Protein AF-A0A6P4C8Z5-F1 (afdb_monomer)

Nearest PDB structures (foldseek):
  8ppr-assembly1_G  TM=6.956E-01  e=3.599E-07  Homo sapiens
  2ve7-assembly2_B  TM=7.886E-01  e=6.717E-05  Homo sapiens
  7ct2-assembly3_C  TM=4.825E-01  e=1.949E+00  Klebsiella pneumoniae
  6c89-assembly1_A  TM=5.117E-01  e=2.340E+00  Escherichia coli
  5zgr-assembly1_A  TM=4.980E-01  e=2.486E+00  Klebsiella pneumoniae

Radius of gyration: 37.73 Å; Cα contacts (8 Å, |Δi|>4): 124; chains: 1; bounding box: 102×51×108 Å

Organism: Arachis duranensis (NCBI:txid130453)

Structure (mmCIF, N/CA/C/O backbone):
data_AF-A0A6P4C8Z5-F1
#
_entry.id   AF-A0A6P4C8Z5-F1
#
loop_
_atom_site.group_PDB
_atom_site.id
_atom_site.type_symbol
_atom_site.label_atom_id
_atom_site.label_alt_id
_atom_site.label_comp_id
_atom_site.label_asym_id
_atom_site.label_entity_id
_atom_site.label_seq_id
_atom_site.pdbx_PDB_ins_code
_atom_site.Cartn_x
_atom_site.Cartn_y
_atom_site.Cartn_z
_atom_site.occupancy
_atom_site.B_iso_or_equiv
_atom_site.auth_seq_id
_atom_site.auth_comp_id
_atom_site.auth_asym_id
_atom_site.auth_atom_id
_atom_site.pdbx_PDB_model_num
ATOM 1 N N . MET A 1 1 ? 63.770 6.822 -56.095 1.00 63.28 1 MET A N 1
ATOM 2 C CA . MET A 1 1 ? 63.450 5.861 -55.018 1.00 63.28 1 MET A CA 1
ATOM 3 C C . MET A 1 1 ? 62.513 6.498 -53.988 1.00 63.28 1 MET A C 1
ATOM 5 O O . MET A 1 1 ? 61.331 6.213 -54.057 1.00 63.28 1 MET A O 1
ATOM 9 N N . ALA A 1 2 ? 62.952 7.470 -53.172 1.00 80.69 2 ALA A N 1
ATOM 10 C CA . ALA A 1 2 ? 62.167 8.022 -52.048 1.00 80.69 2 ALA A CA 1
ATOM 11 C C . ALA A 1 2 ? 60.746 8.561 -52.359 1.00 80.69 2 ALA A C 1
ATOM 13 O O . ALA A 1 2 ? 59.840 8.399 -51.548 1.00 80.69 2 ALA A O 1
ATOM 14 N N . LEU A 1 3 ? 60.524 9.191 -53.520 1.00 86.19 3 LEU A N 1
ATOM 15 C CA . LEU A 1 3 ? 59.204 9.734 -53.886 1.00 86.19 3 LEU A CA 1
ATOM 16 C C . LEU A 1 3 ? 58.186 8.618 -54.185 1.00 86.19 3 LEU A C 1
ATOM 18 O O . LEU A 1 3 ? 57.033 8.711 -53.775 1.00 86.19 3 LEU A O 1
ATOM 22 N N . LEU A 1 4 ? 58.616 7.541 -54.850 1.00 88.31 4 LEU A N 1
ATOM 23 C CA . LEU A 1 4 ? 57.754 6.395 -55.156 1.00 88.31 4 LEU A CA 1
ATOM 24 C C . LEU A 1 4 ? 57.367 5.639 -53.879 1.00 88.31 4 LEU A C 1
ATOM 26 O O . LEU A 1 4 ? 56.200 5.286 -53.721 1.00 88.31 4 LEU A O 1
ATOM 30 N N . ASP A 1 5 ? 58.304 5.488 -52.940 1.00 89.69 5 ASP A N 1
ATOM 31 C CA . ASP A 1 5 ? 58.038 4.885 -51.628 1.00 89.69 5 ASP A CA 1
ATOM 32 C C . ASP A 1 5 ? 57.079 5.745 -50.789 1.00 89.69 5 ASP A C 1
ATOM 34 O O . ASP A 1 5 ? 56.188 5.219 -50.120 1.00 89.69 5 ASP A O 1
ATOM 38 N N . ALA A 1 6 ? 57.194 7.076 -50.866 1.00 91.25 6 ALA A N 1
ATOM 39 C CA . ALA A 1 6 ? 56.264 7.994 -50.207 1.00 91.25 6 ALA A CA 1
ATOM 40 C C . ALA A 1 6 ? 54.841 7.898 -50.788 1.00 91.25 6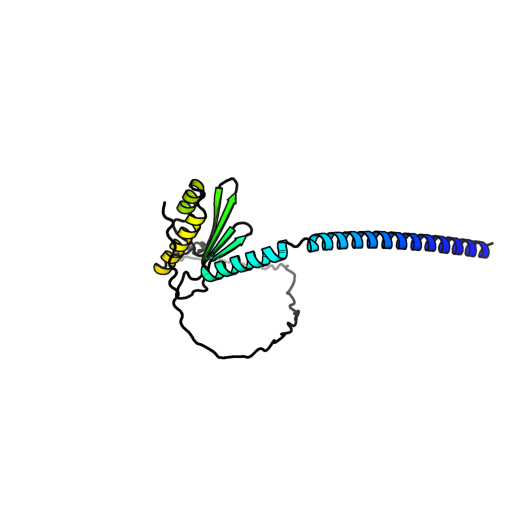 ALA A C 1
ATOM 42 O O . ALA A 1 6 ? 53.871 7.882 -50.030 1.00 91.25 6 ALA A O 1
ATOM 43 N N . ILE A 1 7 ? 54.704 7.777 -52.114 1.00 92.50 7 ILE A N 1
ATOM 44 C CA . ILE A 1 7 ? 53.406 7.557 -52.774 1.00 92.50 7 ILE A CA 1
ATOM 45 C C . ILE A 1 7 ? 52.823 6.195 -52.381 1.00 92.50 7 ILE A C 1
ATOM 47 O O . ILE A 1 7 ? 51.638 6.109 -52.056 1.00 92.50 7 ILE A O 1
ATOM 51 N N . ALA A 1 8 ? 53.641 5.139 -52.366 1.00 92.56 8 ALA A N 1
ATOM 52 C CA . ALA A 1 8 ? 53.211 3.806 -51.951 1.00 92.56 8 ALA A CA 1
ATOM 53 C C . ALA A 1 8 ? 52.740 3.792 -50.484 1.00 92.56 8 ALA A C 1
ATOM 55 O O . ALA A 1 8 ? 51.673 3.259 -50.180 1.00 92.56 8 ALA A O 1
ATOM 56 N N . SER A 1 9 ? 53.478 4.458 -49.591 1.00 94.31 9 SER A N 1
ATOM 57 C CA . SER A 1 9 ? 53.113 4.631 -48.180 1.00 94.31 9 SER A CA 1
ATOM 58 C C . SER A 1 9 ? 51.815 5.431 -48.001 1.00 94.31 9 SER A C 1
ATOM 60 O O . SER A 1 9 ? 50.931 5.035 -47.237 1.00 94.31 9 SER A O 1
ATOM 62 N N . ALA A 1 10 ? 51.641 6.527 -48.749 1.00 93.50 10 ALA A N 1
ATOM 63 C CA . ALA A 1 10 ? 50.410 7.317 -48.726 1.00 93.50 10 ALA A CA 1
ATOM 64 C C . ALA A 1 10 ? 49.199 6.506 -49.215 1.00 93.50 10 ALA A C 1
ATOM 66 O O . ALA A 1 10 ? 48.135 6.563 -48.599 1.00 93.50 10 ALA A O 1
ATOM 67 N N . LYS A 1 11 ? 49.369 5.701 -50.270 1.00 95.12 11 LYS A N 1
ATOM 68 C CA . LYS A 1 11 ? 48.321 4.817 -50.791 1.00 95.12 11 LYS A CA 1
ATOM 69 C C . LYS A 1 11 ? 47.903 3.763 -49.761 1.00 95.12 11 LYS A C 1
ATOM 71 O O . LYS A 1 11 ? 46.713 3.634 -49.489 1.00 95.12 11 LYS A O 1
ATOM 76 N N . ALA A 1 12 ? 48.866 3.095 -49.124 1.00 95.25 12 ALA A N 1
ATOM 77 C CA . ALA A 1 12 ? 48.590 2.112 -48.074 1.00 95.25 12 ALA A CA 1
ATOM 78 C C . ALA A 1 12 ? 47.831 2.728 -46.884 1.00 95.25 12 ALA A C 1
ATOM 80 O O . ALA A 1 12 ? 46.900 2.128 -46.348 1.00 95.25 12 ALA A O 1
ATOM 81 N N . ARG A 1 13 ? 48.170 3.967 -46.500 1.00 95.69 13 ARG A N 1
ATOM 82 C CA . ARG A 1 13 ? 47.439 4.705 -45.458 1.00 95.69 13 ARG A CA 1
ATOM 83 C C . ARG A 1 13 ? 45.999 5.018 -45.855 1.00 95.69 13 ARG A C 1
ATOM 85 O O . ARG A 1 13 ? 45.111 4.889 -45.019 1.00 95.69 13 ARG A O 1
ATOM 92 N N . VAL A 1 14 ? 45.763 5.445 -47.094 1.00 96.12 14 VAL A N 1
ATOM 93 C CA . VAL A 1 14 ? 44.408 5.740 -47.589 1.00 96.12 14 VAL A CA 1
ATOM 94 C C . VAL A 1 14 ? 43.554 4.474 -47.609 1.00 96.12 14 VAL A C 1
ATOM 96 O O . VAL A 1 14 ? 42.410 4.509 -47.161 1.00 96.12 14 VAL A O 1
ATOM 99 N N . GLU A 1 15 ? 44.112 3.350 -48.055 1.00 96.12 15 GLU A N 1
ATOM 100 C CA . GLU A 1 15 ? 43.424 2.055 -48.045 1.00 96.12 15 GLU A CA 1
ATOM 101 C C . GLU A 1 15 ? 43.110 1.588 -46.612 1.00 96.12 15 GLU A C 1
ATOM 103 O O . GLU A 1 15 ? 41.981 1.183 -46.335 1.00 96.12 15 GLU A O 1
ATOM 108 N N . GLY A 1 16 ? 44.051 1.742 -45.673 1.00 96.50 16 GLY A N 1
ATOM 109 C CA . GLY A 1 16 ? 43.827 1.431 -44.256 1.00 96.50 16 GLY A CA 1
ATOM 110 C C . GLY A 1 16 ? 42.763 2.316 -43.595 1.00 96.50 16 GLY A C 1
ATOM 111 O O . GLY A 1 16 ? 41.914 1.823 -42.850 1.00 96.50 16 GLY A O 1
ATOM 112 N N . LEU A 1 17 ? 42.754 3.619 -43.898 1.00 96.50 17 LEU A N 1
ATOM 113 C CA . LEU A 1 17 ? 41.714 4.536 -43.421 1.00 96.50 17 LEU A CA 1
ATOM 114 C C . LEU A 1 17 ? 40.342 4.181 -43.998 1.00 96.50 17 LEU A C 1
ATOM 116 O O . LEU A 1 17 ? 39.357 4.195 -43.263 1.00 96.50 17 LEU A O 1
ATOM 120 N N . LYS A 1 18 ? 40.276 3.817 -45.283 1.00 96.88 18 LYS A N 1
ATOM 121 C CA . LYS A 1 18 ? 39.033 3.386 -45.929 1.00 96.88 18 LYS A CA 1
ATOM 122 C C . LYS A 1 18 ? 38.449 2.146 -45.245 1.00 96.88 18 LYS A C 1
ATOM 124 O O . LYS A 1 18 ? 37.273 2.158 -44.894 1.00 96.88 18 LYS A O 1
ATOM 129 N N . ALA A 1 19 ? 39.275 1.133 -44.980 1.00 96.12 19 ALA A N 1
ATOM 130 C CA . ALA A 1 19 ? 38.845 -0.074 -44.273 1.00 96.12 19 ALA A CA 1
ATOM 131 C C . ALA A 1 19 ? 38.343 0.228 -42.845 1.00 96.12 19 ALA A C 1
ATOM 133 O O . ALA A 1 19 ? 37.334 -0.321 -42.408 1.00 96.12 19 ALA A O 1
ATOM 134 N N . SER A 1 20 ? 39.006 1.145 -42.131 1.00 96.25 20 SER A N 1
ATOM 135 C CA . SER A 1 20 ? 38.583 1.574 -40.789 1.00 96.25 20 SER A CA 1
ATOM 136 C C . SER A 1 20 ? 37.232 2.304 -40.802 1.00 96.25 20 SER A C 1
ATOM 138 O O . SER A 1 20 ? 36.384 2.061 -39.942 1.00 96.25 20 SER A O 1
ATOM 140 N N . ILE A 1 21 ? 36.995 3.159 -41.806 1.00 96.69 21 ILE A N 1
ATOM 141 C CA . ILE A 1 21 ? 35.714 3.859 -41.984 1.00 96.69 21 ILE A CA 1
ATOM 142 C C . ILE A 1 21 ? 34.589 2.862 -42.267 1.00 96.69 21 ILE A C 1
ATOM 144 O O . ILE A 1 21 ? 33.541 2.943 -41.627 1.00 96.69 21 ILE A O 1
ATOM 148 N N . GLU A 1 22 ? 34.803 1.907 -43.176 1.00 96.50 22 GLU A N 1
ATOM 149 C CA . GLU A 1 22 ? 33.816 0.862 -43.477 1.00 96.50 22 GLU A CA 1
ATOM 150 C C . GLU A 1 22 ? 33.490 0.039 -42.221 1.00 96.50 22 GLU A C 1
ATOM 152 O O . GLU A 1 22 ? 32.319 -0.140 -41.890 1.00 96.50 22 GLU A O 1
ATOM 157 N N . GLN A 1 23 ? 34.501 -0.355 -41.439 1.00 96.50 23 GLN A N 1
ATOM 158 C CA . GLN A 1 23 ? 34.297 -1.080 -40.182 1.00 96.50 23 GLN A CA 1
ATOM 159 C C . GLN A 1 23 ? 33.541 -0.256 -39.121 1.00 96.50 23 GLN A C 1
ATOM 161 O O . GLN A 1 23 ? 32.763 -0.802 -38.338 1.00 96.50 23 GLN A O 1
ATOM 166 N N . GLN A 1 24 ? 33.769 1.057 -39.035 1.00 96.12 24 GLN A N 1
ATOM 167 C CA . GLN A 1 24 ? 33.001 1.914 -38.126 1.00 96.12 24 GLN A CA 1
ATOM 168 C C . GLN A 1 24 ? 31.551 2.077 -38.581 1.00 96.12 24 GLN A C 1
ATOM 170 O O . GLN A 1 24 ? 30.651 2.122 -37.740 1.00 96.12 24 GLN A O 1
ATOM 175 N N . GLN A 1 25 ? 31.312 2.157 -39.890 1.00 96.31 25 GLN A N 1
ATOM 176 C CA . GLN A 1 25 ? 29.967 2.255 -40.447 1.00 96.31 25 GLN A CA 1
ATOM 177 C C . GLN A 1 25 ? 29.159 0.982 -40.199 1.00 96.31 25 GLN A C 1
ATOM 179 O O . GLN A 1 25 ? 28.017 1.092 -39.758 1.00 96.31 25 GLN A O 1
ATOM 184 N N . THR A 1 26 ? 29.749 -0.202 -40.393 1.00 96.69 26 THR A N 1
ATOM 185 C CA . THR A 1 26 ? 29.067 -1.472 -40.098 1.00 96.69 26 THR A CA 1
ATOM 186 C C . THR A 1 26 ? 28.728 -1.587 -38.618 1.00 96.69 26 THR A C 1
ATOM 188 O O . THR A 1 26 ? 27.572 -1.813 -38.281 1.00 96.69 26 THR A O 1
ATOM 191 N N . LYS A 1 27 ? 29.680 -1.291 -37.724 1.00 96.19 27 LYS A N 1
ATOM 192 C CA . LYS A 1 27 ? 29.419 -1.266 -36.275 1.00 96.19 27 LYS A CA 1
ATOM 193 C C . LYS A 1 27 ? 28.293 -0.299 -35.917 1.00 96.19 27 LYS A C 1
ATOM 195 O O . LYS A 1 27 ? 27.404 -0.644 -35.148 1.00 96.19 27 LYS A O 1
ATOM 200 N N . LYS A 1 28 ? 28.309 0.920 -36.467 1.00 96.56 28 LYS A N 1
ATOM 201 C CA . LYS A 1 28 ? 27.250 1.910 -36.223 1.00 96.56 28 LYS A CA 1
ATOM 202 C C . LYS A 1 28 ? 25.885 1.392 -36.683 1.00 96.56 28 LYS A C 1
ATOM 204 O O . LYS A 1 28 ? 24.897 1.631 -35.994 1.00 96.56 28 LYS A O 1
ATOM 209 N N . GLN A 1 29 ? 25.840 0.704 -37.819 1.00 97.00 29 GLN A N 1
ATOM 210 C CA . GLN A 1 29 ? 24.620 0.121 -38.361 1.00 97.00 29 GLN A CA 1
ATOM 211 C C . GLN A 1 29 ? 24.096 -1.016 -37.473 1.00 97.00 29 GLN A C 1
ATOM 213 O O . GLN A 1 29 ? 22.928 -0.995 -37.103 1.00 97.00 29 GLN A O 1
ATOM 218 N N . GLU A 1 30 ? 24.965 -1.927 -37.035 1.00 96.44 30 GLU A N 1
ATOM 219 C CA . GLU A 1 30 ? 24.618 -3.013 -36.105 1.00 96.44 30 GLU A CA 1
ATOM 220 C C . GLU A 1 30 ? 24.057 -2.471 -34.779 1.00 96.44 30 GLU A C 1
ATOM 222 O O . GLU A 1 30 ? 23.030 -2.940 -34.287 1.00 96.44 30 GLU A O 1
ATOM 227 N N . PHE A 1 31 ? 24.681 -1.429 -34.215 1.00 95.69 31 PHE A N 1
ATOM 228 C CA . PHE A 1 31 ? 24.164 -0.768 -33.013 1.00 95.69 31 PHE A CA 1
ATOM 229 C C . PHE A 1 31 ? 22.812 -0.086 -33.255 1.00 95.69 31 PHE A C 1
ATOM 231 O O . PHE A 1 31 ? 21.939 -0.135 -32.388 1.00 95.69 31 PHE A O 1
ATOM 238 N N . ALA A 1 32 ? 22.620 0.549 -34.414 1.00 96.81 32 ALA A N 1
ATOM 239 C CA . ALA A 1 32 ? 21.348 1.171 -34.766 1.00 96.81 32 ALA A CA 1
ATOM 240 C C . ALA A 1 32 ? 20.230 0.126 -34.911 1.00 96.81 32 ALA A C 1
ATOM 242 O O . ALA A 1 32 ? 19.123 0.349 -34.426 1.00 96.81 32 ALA A O 1
ATOM 243 N N . GLU A 1 33 ? 20.528 -1.025 -35.512 1.00 97.00 33 GLU A N 1
ATOM 244 C CA . GLU A 1 33 ? 19.596 -2.148 -35.647 1.00 97.00 33 GLU A CA 1
ATOM 245 C C . GLU A 1 33 ? 19.236 -2.752 -34.288 1.00 97.00 33 GLU A C 1
ATOM 247 O O . GLU A 1 33 ? 18.057 -2.967 -34.009 1.00 97.00 33 GLU A O 1
ATOM 252 N N . PHE A 1 34 ? 20.216 -2.928 -33.398 1.00 96.56 34 PHE A N 1
ATOM 253 C CA . PHE A 1 34 ? 19.972 -3.387 -32.030 1.00 96.56 34 PHE A CA 1
ATOM 254 C C . PHE A 1 34 ? 19.055 -2.430 -31.250 1.00 96.56 34 PHE A C 1
ATOM 256 O O . PHE A 1 34 ? 18.089 -2.862 -30.617 1.00 96.56 34 PHE A O 1
ATOM 263 N N . LEU A 1 35 ? 19.308 -1.118 -31.324 1.00 96.25 35 LEU A N 1
ATOM 264 C CA . LEU A 1 35 ? 18.459 -0.108 -30.681 1.00 96.25 35 LEU A CA 1
ATOM 265 C C . LEU A 1 35 ? 17.053 -0.061 -31.299 1.00 96.25 35 LEU A C 1
ATOM 267 O O . LEU A 1 35 ? 16.059 0.074 -30.579 1.00 96.25 35 LEU A O 1
ATOM 271 N N . ALA A 1 36 ? 16.943 -0.209 -32.621 1.00 95.94 36 ALA A N 1
ATOM 272 C CA . ALA A 1 36 ? 15.658 -0.289 -33.307 1.00 95.94 36 ALA A CA 1
ATOM 273 C C . ALA A 1 36 ? 14.867 -1.528 -32.858 1.00 95.94 36 ALA A C 1
ATOM 275 O O . ALA A 1 36 ? 13.680 -1.432 -32.553 1.00 95.94 36 ALA A O 1
ATOM 276 N N . GLN A 1 37 ? 15.530 -2.676 -32.721 1.00 95.62 37 GLN A N 1
ATOM 277 C CA . GLN A 1 37 ? 14.910 -3.899 -32.225 1.00 95.62 37 GLN A CA 1
ATOM 278 C C . GLN A 1 37 ? 14.449 -3.760 -30.767 1.00 95.62 37 GLN A C 1
ATOM 280 O O . GLN A 1 37 ? 13.329 -4.155 -30.440 1.00 95.62 37 GLN A O 1
ATOM 285 N N . GLN A 1 38 ? 15.273 -3.170 -29.893 1.00 94.62 38 GLN A N 1
ATOM 286 C CA . GLN A 1 38 ? 14.912 -2.948 -28.491 1.00 94.62 38 GLN A CA 1
ATOM 287 C C . GLN A 1 38 ? 13.736 -1.971 -28.354 1.00 94.62 38 GLN A C 1
ATOM 289 O O . GLN A 1 38 ? 12.805 -2.241 -27.598 1.00 94.62 38 GLN A O 1
ATOM 294 N N . SER A 1 39 ? 13.738 -0.868 -29.108 1.00 90.88 39 SER A N 1
ATOM 295 C CA . SER A 1 39 ? 12.629 0.098 -29.093 1.00 90.88 39 SER A CA 1
ATOM 296 C C . SER A 1 39 ? 11.325 -0.504 -29.624 1.00 90.88 39 SER A C 1
ATOM 298 O O . SER A 1 39 ? 10.267 -0.268 -29.044 1.00 90.88 39 SER A O 1
ATOM 300 N N . LEU A 1 40 ? 11.389 -1.355 -30.652 1.00 92.50 40 LEU A N 1
ATOM 301 C CA . LEU A 1 40 ? 10.229 -2.091 -31.154 1.00 92.50 40 LEU A CA 1
ATOM 302 C C . LEU A 1 40 ? 9.695 -3.087 -30.116 1.00 92.50 40 LEU A C 1
ATOM 304 O O . LEU A 1 40 ? 8.484 -3.167 -29.911 1.00 92.50 40 LEU A O 1
ATOM 308 N N . ALA A 1 41 ? 10.577 -3.817 -29.426 1.00 88.75 41 ALA A N 1
ATOM 309 C CA . ALA A 1 41 ? 10.183 -4.732 -28.356 1.00 88.75 41 ALA A CA 1
ATOM 310 C C . ALA A 1 41 ? 9.521 -3.996 -27.175 1.00 88.75 41 ALA A C 1
ATOM 312 O O . ALA A 1 41 ? 8.513 -4.474 -26.650 1.00 88.75 41 ALA A O 1
ATOM 313 N N . LEU A 1 42 ? 10.036 -2.817 -26.803 1.00 86.69 42 LEU A N 1
ATOM 314 C CA . LEU A 1 42 ? 9.431 -1.949 -25.788 1.00 86.69 42 LEU A CA 1
ATOM 315 C C . LEU A 1 42 ? 8.049 -1.459 -26.231 1.00 86.69 42 LEU A C 1
ATOM 317 O O . LEU A 1 42 ? 7.077 -1.671 -25.509 1.00 86.69 42 LEU A O 1
ATOM 321 N N . ALA A 1 43 ? 7.918 -0.934 -27.450 1.00 84.56 43 ALA A N 1
ATOM 322 C CA . ALA A 1 43 ? 6.633 -0.484 -27.987 1.00 84.56 43 ALA A CA 1
ATOM 323 C C . ALA A 1 43 ? 5.595 -1.623 -28.063 1.00 84.56 43 ALA A C 1
ATOM 325 O O . ALA A 1 43 ? 4.421 -1.426 -27.753 1.00 84.56 43 ALA A O 1
ATOM 326 N N . ALA A 1 44 ? 6.015 -2.843 -28.413 1.00 82.88 44 ALA A N 1
ATOM 327 C CA . ALA A 1 44 ? 5.150 -4.025 -28.422 1.00 82.88 44 ALA A CA 1
ATOM 328 C C . ALA A 1 44 ? 4.776 -4.528 -27.011 1.00 82.88 44 ALA A C 1
ATOM 330 O O . ALA A 1 44 ? 3.775 -5.233 -26.847 1.00 82.88 44 ALA A O 1
ATOM 331 N N . SER A 1 45 ? 5.574 -4.208 -25.987 1.00 74.06 45 SER A N 1
ATOM 332 C CA . SER A 1 45 ? 5.215 -4.447 -24.583 1.00 74.06 45 SER A CA 1
ATOM 333 C C . SER A 1 45 ? 4.227 -3.397 -24.064 1.00 74.06 45 SER A C 1
ATOM 335 O O . SER A 1 45 ? 3.235 -3.757 -23.442 1.00 74.06 45 SER A O 1
ATOM 337 N N . GLU A 1 46 ? 4.408 -2.126 -24.430 1.00 70.31 46 GLU A N 1
ATOM 338 C CA . GLU A 1 46 ? 3.521 -1.017 -24.054 1.00 70.31 46 GLU A CA 1
ATOM 339 C C . GLU A 1 46 ? 2.171 -1.047 -24.797 1.00 70.31 46 GLU A C 1
ATOM 341 O O . GLU A 1 46 ? 1.150 -0.595 -24.278 1.00 70.31 46 GLU A O 1
ATOM 346 N N . GLY A 1 47 ? 2.132 -1.596 -26.014 1.00 60.03 47 GLY A N 1
ATOM 347 C CA . GLY A 1 47 ? 0.915 -1.729 -26.822 1.00 60.03 47 GLY A CA 1
ATOM 348 C C . GLY A 1 47 ? -0.041 -2.838 -26.363 1.00 60.03 47 GLY A C 1
ATOM 349 O O . GLY A 1 47 ? -1.193 -2.860 -26.787 1.00 60.03 47 GLY A O 1
ATOM 350 N N . ARG A 1 48 ? 0.389 -3.741 -25.470 1.00 60.00 48 ARG A N 1
ATOM 351 C CA . ARG A 1 48 ? -0.456 -4.799 -24.873 1.00 60.00 48 ARG A CA 1
ATOM 352 C C . ARG A 1 48 ? -1.223 -4.311 -23.637 1.00 60.00 48 ARG A C 1
ATOM 354 O O . ARG A 1 48 ? -1.4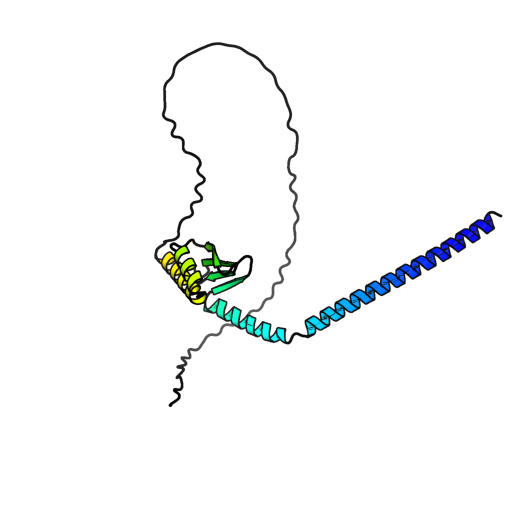72 -5.056 -22.699 1.00 60.00 48 ARG A O 1
ATOM 361 N N . THR A 1 49 ? -1.629 -3.048 -23.650 1.00 54.69 49 THR A N 1
ATOM 362 C CA . THR A 1 49 ? -2.266 -2.339 -22.537 1.00 54.69 49 THR A CA 1
ATOM 363 C C . THR A 1 49 ? -3.789 -2.482 -22.526 1.00 54.69 49 THR A C 1
ATOM 365 O O . THR A 1 49 ? -4.515 -1.501 -22.390 1.00 54.69 49 THR A O 1
ATOM 368 N N . ASN A 1 50 ? -4.286 -3.722 -22.542 1.00 55.12 50 ASN A N 1
ATOM 369 C CA . ASN A 1 50 ? -5.595 -3.979 -21.921 1.00 55.12 50 ASN A CA 1
ATOM 370 C C . ASN A 1 50 ? -5.548 -3.633 -20.414 1.00 55.12 50 ASN A C 1
ATOM 372 O O . ASN A 1 50 ? -6.546 -3.212 -19.842 1.00 55.12 50 ASN A O 1
ATOM 376 N N . GLU A 1 51 ? -4.349 -3.660 -19.819 1.00 54.72 51 GLU A N 1
ATOM 377 C CA . GLU A 1 51 ? -4.051 -3.190 -18.464 1.00 54.72 51 GLU A CA 1
ATOM 378 C C . GLU A 1 51 ? -4.246 -1.677 -18.261 1.00 54.72 51 GLU A C 1
ATOM 380 O O . GLU A 1 51 ? -4.490 -1.272 -17.135 1.00 54.72 51 GLU A O 1
ATOM 385 N N . ARG A 1 52 ? -4.179 -0.803 -19.286 1.00 56.19 52 ARG A N 1
ATOM 386 C CA . ARG A 1 52 ? -4.322 0.657 -19.051 1.00 56.19 52 ARG A CA 1
ATOM 387 C C . ARG A 1 52 ? -5.734 1.068 -18.644 1.00 56.19 52 ARG A C 1
ATOM 389 O O . ARG A 1 52 ? -5.864 2.011 -17.873 1.00 56.19 52 ARG A O 1
ATOM 396 N N . ILE A 1 53 ? -6.761 0.396 -19.166 1.00 56.91 53 ILE A N 1
ATOM 397 C CA . ILE A 1 53 ? -8.164 0.689 -18.828 1.00 56.91 53 ILE A CA 1
ATOM 398 C C . ILE A 1 53 ? -8.482 0.125 -17.435 1.00 56.91 53 ILE A C 1
ATOM 400 O O . ILE A 1 53 ? -9.015 0.837 -16.591 1.00 56.91 53 ILE A O 1
ATOM 404 N N . GLU A 1 54 ? -8.060 -1.111 -17.150 1.00 59.91 54 GLU A N 1
ATOM 405 C CA . GLU A 1 54 ? -8.234 -1.739 -15.829 1.00 59.91 54 GLU A CA 1
ATOM 406 C C . GLU A 1 54 ? -7.427 -1.034 -14.725 1.00 59.91 54 GLU A C 1
ATOM 408 O O . GLU A 1 54 ? -7.880 -0.923 -13.582 1.00 59.91 54 GLU A O 1
ATOM 413 N N . HIS A 1 55 ? -6.245 -0.511 -15.060 1.00 65.25 55 HIS A N 1
ATOM 414 C CA . HIS A 1 55 ? -5.433 0.304 -14.160 1.00 65.25 55 HIS A CA 1
ATOM 415 C C . HIS A 1 55 ? -6.132 1.624 -13.810 1.00 65.25 55 HIS A C 1
ATOM 417 O O . HIS A 1 55 ? -5.981 2.097 -12.687 1.00 65.25 55 HIS A O 1
ATOM 423 N N . ASP A 1 56 ? -6.911 2.210 -14.723 1.00 79.12 56 ASP A N 1
ATOM 424 C CA . ASP A 1 56 ? -7.646 3.454 -14.463 1.00 79.12 56 ASP A CA 1
ATOM 425 C C . ASP A 1 56 ? -8.824 3.219 -13.503 1.00 79.12 56 ASP A C 1
ATOM 427 O O . ASP A 1 56 ? -8.920 3.883 -12.472 1.00 79.12 56 ASP A O 1
ATOM 431 N N . GLU A 1 57 ? -9.644 2.187 -13.743 1.00 87.12 57 GLU A N 1
ATOM 432 C CA . GLU A 1 57 ? -10.766 1.827 -12.856 1.00 87.12 57 GLU A CA 1
ATOM 433 C C . GLU A 1 57 ? -10.291 1.390 -11.460 1.00 87.12 57 GLU A C 1
ATOM 435 O O . GLU A 1 57 ? -10.859 1.784 -10.436 1.00 87.12 57 GLU A O 1
ATOM 440 N N . THR A 1 58 ? -9.215 0.598 -11.396 1.00 88.56 58 THR A N 1
ATOM 441 C CA . THR A 1 58 ? -8.622 0.166 -10.122 1.00 88.56 58 THR A CA 1
ATOM 442 C C . THR A 1 58 ? -8.073 1.362 -9.352 1.00 88.56 58 THR A C 1
ATOM 444 O O . THR A 1 58 ? -8.294 1.481 -8.144 1.00 88.56 58 THR A O 1
ATOM 447 N N . GLN A 1 59 ? -7.392 2.282 -10.037 1.00 89.62 59 GLN A N 1
ATOM 448 C CA . GLN A 1 59 ? -6.844 3.483 -9.418 1.00 89.62 59 GLN A CA 1
ATOM 449 C C . GLN A 1 59 ? -7.946 4.444 -8.958 1.00 89.62 59 GLN A C 1
ATOM 451 O O . GLN A 1 59 ? -7.821 5.054 -7.890 1.00 89.62 59 GLN A O 1
ATOM 456 N N . GLU A 1 60 ? -9.039 4.558 -9.713 1.00 92.50 60 GLU A N 1
ATOM 457 C CA . GLU A 1 60 ? -10.220 5.320 -9.316 1.00 92.50 60 GLU A CA 1
ATOM 458 C C . GLU A 1 60 ? -10.859 4.715 -8.061 1.00 92.50 60 GLU A C 1
ATOM 460 O O . GLU A 1 60 ? -11.103 5.434 -7.088 1.00 92.50 60 GLU A O 1
ATOM 465 N N . ALA A 1 61 ? -11.043 3.392 -8.025 1.00 93.00 61 ALA A N 1
ATOM 466 C CA . ALA A 1 61 ? -11.573 2.693 -6.861 1.00 93.00 61 ALA A CA 1
ATOM 467 C C . ALA A 1 61 ? -10.683 2.898 -5.625 1.00 93.00 61 ALA A C 1
ATOM 469 O O . ALA A 1 61 ? -11.186 3.266 -4.561 1.00 93.00 61 ALA A O 1
ATOM 470 N N . ILE A 1 62 ? -9.361 2.734 -5.758 1.00 92.12 62 ILE A N 1
ATOM 471 C CA . ILE A 1 62 ? -8.395 2.993 -4.677 1.00 92.12 62 ILE A CA 1
ATOM 472 C C . ILE A 1 62 ? -8.508 4.443 -4.199 1.00 92.12 62 ILE A C 1
ATOM 474 O O . ILE A 1 62 ? -8.609 4.691 -2.999 1.00 92.12 62 ILE A O 1
ATOM 478 N N . SER A 1 63 ? -8.551 5.407 -5.119 1.00 93.38 63 SER A N 1
ATOM 479 C CA . SER A 1 63 ? -8.671 6.830 -4.784 1.00 93.38 63 SER A CA 1
ATOM 480 C C . SER A 1 63 ? -9.980 7.136 -4.053 1.00 93.38 63 SER A C 1
ATOM 482 O O . SER A 1 63 ? -9.990 7.892 -3.075 1.00 93.38 63 SER A O 1
ATOM 484 N N . TRP A 1 64 ? -11.081 6.512 -4.478 1.00 95.38 64 TRP A N 1
ATOM 485 C CA . TRP A 1 64 ? -12.378 6.617 -3.821 1.00 95.38 64 TRP A CA 1
ATOM 486 C C . TRP A 1 64 ? -12.336 6.053 -2.398 1.00 95.38 64 TRP A C 1
ATOM 488 O O . TRP A 1 64 ? -12.727 6.752 -1.460 1.00 95.38 64 TRP A O 1
ATOM 498 N N . TYR A 1 65 ? -11.800 4.842 -2.203 1.00 94.69 65 TYR A N 1
ATOM 499 C CA . TYR A 1 65 ? -11.656 4.240 -0.873 1.00 94.69 65 TYR A CA 1
ATOM 500 C C . TYR A 1 65 ? -10.747 5.073 0.029 1.00 94.69 65 TYR A C 1
ATOM 502 O O . TYR A 1 65 ? -11.119 5.345 1.172 1.00 94.69 65 TYR A O 1
ATOM 510 N N . ASN A 1 66 ? -9.614 5.549 -0.493 1.00 94.50 66 ASN A N 1
ATOM 511 C CA . ASN A 1 66 ? -8.676 6.379 0.255 1.00 94.50 66 ASN A CA 1
ATOM 512 C C . ASN A 1 66 ? -9.346 7.649 0.778 1.00 94.50 66 ASN A C 1
ATOM 514 O O . ASN A 1 66 ? -9.190 8.009 1.948 1.00 94.50 66 ASN A O 1
ATOM 518 N N . ARG A 1 67 ? -10.151 8.296 -0.071 1.00 92.81 67 ARG A N 1
ATOM 519 C CA . ARG A 1 67 ? -10.901 9.502 0.280 1.00 92.81 67 ARG A CA 1
ATOM 520 C C . ARG A 1 67 ? -12.019 9.225 1.283 1.00 92.81 67 ARG A C 1
ATOM 522 O O . ARG A 1 67 ? -12.128 9.942 2.272 1.00 92.81 67 ARG A O 1
ATOM 529 N N . VAL A 1 68 ? -12.865 8.227 1.023 1.00 94.19 68 VAL A N 1
ATOM 530 C CA . VAL A 1 68 ? -14.068 7.954 1.833 1.00 94.19 68 VAL A CA 1
ATOM 531 C C . VAL A 1 68 ? -13.706 7.404 3.205 1.00 94.19 68 VAL A C 1
ATOM 533 O O . VAL A 1 68 ? -14.311 7.782 4.206 1.00 94.19 68 VAL A O 1
ATOM 536 N N . LEU A 1 69 ? -12.708 6.525 3.269 1.00 93.69 69 LEU A N 1
ATOM 537 C CA . LEU A 1 69 ? -12.285 5.914 4.522 1.00 93.69 69 LEU A CA 1
ATOM 538 C C . LEU A 1 69 ? -11.262 6.775 5.271 1.00 93.69 69 LEU A C 1
ATOM 540 O O . LEU A 1 69 ? -11.035 6.527 6.457 1.00 93.69 69 LEU A O 1
ATOM 544 N N . GLY A 1 70 ? -10.633 7.760 4.617 1.00 95.12 70 GLY A N 1
ATOM 545 C CA . GLY A 1 70 ? -9.459 8.443 5.165 1.00 95.12 70 GLY A CA 1
ATOM 546 C C . GLY A 1 70 ? -8.387 7.417 5.522 1.00 95.12 70 GLY A C 1
ATOM 547 O O . GLY A 1 70 ? -7.914 7.386 6.649 1.00 95.12 70 GLY A O 1
ATOM 548 N N . PHE A 1 71 ? -8.126 6.475 4.624 1.00 95.00 71 PHE A N 1
ATOM 549 C CA . PHE A 1 71 ? -7.286 5.314 4.888 1.00 95.00 71 PHE A CA 1
ATOM 550 C C . PHE A 1 71 ? -6.519 4.973 3.626 1.00 95.00 71 PHE A C 1
ATOM 552 O O . PHE A 1 71 ? -7.154 4.692 2.620 1.00 95.00 71 PHE A O 1
ATOM 559 N N . HIS A 1 72 ? -5.194 4.973 3.676 1.00 95.25 72 HIS A N 1
ATOM 560 C CA . HIS A 1 72 ? -4.381 4.523 2.554 1.00 95.25 72 HIS A CA 1
ATOM 561 C C . HIS A 1 72 ? -3.320 3.532 3.018 1.00 95.25 72 HIS A C 1
ATOM 563 O O . HIS A 1 72 ? -2.943 3.490 4.192 1.00 95.25 72 HIS A O 1
ATOM 569 N N . VAL A 1 73 ? -2.860 2.720 2.071 1.00 95.25 73 VAL A N 1
ATOM 570 C CA . VAL A 1 73 ? -1.853 1.686 2.292 1.00 95.25 73 VAL A CA 1
ATOM 571 C C . VAL A 1 73 ? -0.708 1.909 1.321 1.00 95.25 73 VAL A C 1
ATOM 573 O O . VAL A 1 73 ? -0.937 2.089 0.128 1.00 95.25 73 VAL A O 1
ATOM 576 N N . GLU A 1 74 ? 0.515 1.887 1.835 1.00 94.81 74 GLU A N 1
ATOM 577 C CA . GLU A 1 74 ? 1.737 2.053 1.052 1.00 94.81 74 GLU A CA 1
ATOM 578 C C . GLU A 1 74 ? 2.653 0.844 1.244 1.00 94.81 74 GLU A C 1
ATOM 580 O O . GLU A 1 74 ? 2.849 0.359 2.361 1.00 94.81 74 GLU A O 1
ATOM 585 N N . GLY A 1 75 ? 3.202 0.342 0.137 1.00 93.38 75 GLY A N 1
ATOM 586 C CA . GLY A 1 75 ? 4.191 -0.734 0.139 1.00 93.38 75 GLY A CA 1
ATOM 587 C C . GLY A 1 75 ? 5.623 -0.196 0.187 1.00 93.38 75 GLY A C 1
ATOM 588 O O . GLY A 1 75 ? 5.929 0.830 -0.414 1.00 93.38 75 GLY A O 1
ATOM 589 N N . GLY A 1 76 ? 6.509 -0.913 0.878 1.00 92.25 76 GLY A N 1
ATOM 590 C CA . GLY A 1 76 ? 7.936 -0.611 0.998 1.00 92.25 76 GLY A CA 1
ATOM 591 C C . GLY A 1 76 ? 8.672 -1.722 1.755 1.00 92.25 76 GLY A C 1
ATOM 592 O O . GLY A 1 76 ? 8.400 -2.900 1.542 1.00 92.25 76 GLY A O 1
ATOM 593 N N . HIS A 1 77 ? 9.567 -1.364 2.687 1.00 90.81 77 HIS A N 1
ATOM 594 C CA . HIS A 1 77 ? 10.222 -2.325 3.603 1.00 90.81 77 HIS A CA 1
ATOM 595 C C . HIS A 1 77 ? 9.224 -3.075 4.520 1.00 90.81 77 HIS A C 1
ATOM 597 O O . HIS A 1 77 ? 9.524 -4.132 5.073 1.00 90.81 77 HIS A O 1
ATOM 603 N N . GLY A 1 78 ? 8.016 -2.537 4.650 1.00 95.50 78 GLY A N 1
ATOM 604 C CA . GLY A 1 78 ? 6.833 -3.211 5.164 1.00 95.50 78 GLY A CA 1
ATOM 605 C C . GLY A 1 78 ? 5.595 -2.631 4.486 1.00 95.50 78 GLY A C 1
ATOM 606 O O . GLY A 1 78 ? 5.699 -1.869 3.523 1.00 95.50 78 GLY A O 1
ATOM 607 N N . VAL A 1 79 ? 4.422 -2.973 5.001 1.00 96.50 79 VAL A N 1
ATOM 608 C CA . VAL A 1 79 ? 3.151 -2.386 4.581 1.00 96.50 79 VAL A CA 1
ATOM 609 C C . VAL A 1 79 ? 2.754 -1.335 5.609 1.00 96.50 79 VAL A C 1
ATOM 611 O O . VAL A 1 79 ? 2.481 -1.674 6.765 1.00 96.50 79 VAL A O 1
ATOM 614 N N . LYS A 1 80 ? 2.746 -0.065 5.195 1.00 97.62 80 LYS A N 1
ATOM 615 C CA . LYS A 1 80 ? 2.342 1.072 6.026 1.00 97.62 80 LYS A CA 1
ATOM 616 C C . LYS A 1 80 ? 0.853 1.335 5.844 1.00 97.62 80 LYS A C 1
ATOM 618 O O . LYS A 1 80 ? 0.382 1.541 4.730 1.00 97.62 80 LYS A O 1
ATOM 623 N N . PHE A 1 81 ? 0.123 1.332 6.949 1.00 97.62 81 PHE A N 1
ATOM 624 C CA . PHE A 1 81 ? -1.290 1.669 7.040 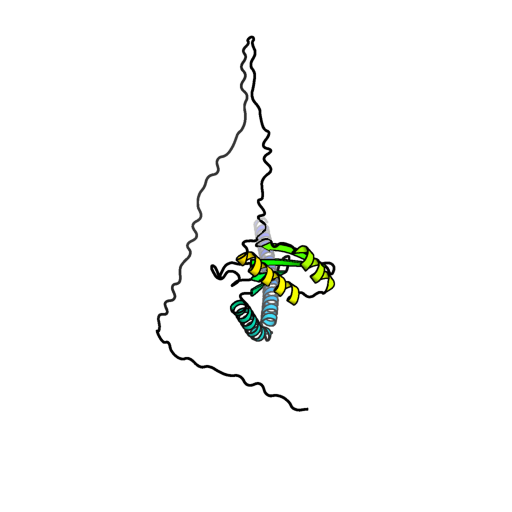1.00 97.62 81 PHE A CA 1
ATOM 625 C C . PHE A 1 81 ? -1.386 3.067 7.628 1.00 97.62 81 PHE A C 1
ATOM 627 O O . PHE A 1 81 ? -0.941 3.270 8.754 1.00 97.62 81 PHE A O 1
ATOM 634 N N . THR A 1 82 ? -1.983 4.007 6.903 1.00 97.56 82 THR A N 1
ATOM 635 C CA . THR A 1 82 ? -2.146 5.388 7.365 1.00 97.56 82 THR A CA 1
ATOM 636 C C . THR A 1 82 ? -3.620 5.745 7.421 1.00 97.56 82 THR A C 1
ATOM 638 O O . THR A 1 82 ? -4.370 5.529 6.467 1.00 97.56 82 THR A O 1
ATOM 641 N N . PHE A 1 83 ? -4.036 6.328 8.537 1.00 97.69 83 PHE A N 1
ATOM 642 C CA . PHE A 1 83 ? -5.379 6.813 8.785 1.00 97.69 83 PHE A CA 1
ATOM 643 C C . PHE A 1 83 ? -5.383 8.331 8.938 1.00 97.69 83 PHE A C 1
ATOM 645 O O . PHE A 1 83 ? -4.569 8.907 9.653 1.00 97.69 83 PHE A O 1
ATOM 652 N N . LYS A 1 84 ? -6.367 8.949 8.298 1.00 96.00 84 LYS A N 1
ATOM 653 C CA . LYS A 1 84 ? -6.815 10.331 8.464 1.00 96.00 84 LYS A CA 1
ATOM 654 C C . LYS A 1 84 ? -8.218 10.315 9.063 1.00 96.00 84 LYS A C 1
ATOM 656 O O . LYS A 1 84 ? -8.841 9.256 9.197 1.00 96.00 84 LYS A O 1
ATOM 661 N N . ASN A 1 85 ? -8.748 11.488 9.397 1.00 94.69 85 ASN A N 1
ATOM 662 C CA . ASN A 1 85 ? -10.070 11.631 10.015 1.00 94.69 85 ASN A CA 1
ATOM 663 C C . ASN A 1 85 ? -10.199 10.821 11.321 1.00 94.69 85 ASN A C 1
ATOM 665 O O . ASN A 1 85 ? -11.239 10.214 11.589 1.00 94.69 85 ASN A O 1
ATOM 669 N N . ILE A 1 86 ? -9.118 10.756 12.101 1.00 94.44 86 ILE A N 1
ATOM 670 C CA . ILE A 1 86 ? -9.127 10.188 13.454 1.00 94.44 86 ILE A CA 1
ATOM 671 C C . ILE A 1 86 ? -9.435 11.300 14.454 1.00 94.44 86 ILE A C 1
ATOM 673 O O . ILE A 1 86 ? -10.426 11.221 15.176 1.00 94.44 86 ILE A O 1
ATOM 677 N N . ASN A 1 87 ? -8.630 12.364 14.439 1.00 92.69 87 ASN A N 1
ATOM 678 C CA . ASN A 1 87 ? -8.848 13.552 15.247 1.00 92.69 87 ASN A CA 1
ATOM 679 C C . ASN A 1 87 ? -9.830 14.504 14.548 1.00 92.69 87 ASN A C 1
ATOM 681 O O . ASN A 1 87 ? -9.534 15.048 13.487 1.00 92.69 87 ASN A O 1
ATOM 685 N N . MET A 1 88 ? -11.001 14.735 15.147 1.00 89.88 88 MET A N 1
ATOM 686 C CA . MET A 1 88 ? -12.001 15.659 14.591 1.00 89.88 88 MET A CA 1
ATOM 687 C C . MET A 1 88 ? -11.534 17.120 14.598 1.00 89.88 88 MET A C 1
ATOM 689 O O . MET A 1 88 ? -11.997 17.905 13.773 1.00 89.88 88 MET A O 1
ATOM 693 N N . ASN A 1 89 ? -10.612 17.478 15.495 1.00 92.00 89 ASN A N 1
ATOM 694 C CA . ASN A 1 89 ? -10.053 18.828 15.574 1.00 92.00 89 ASN A CA 1
ATOM 695 C C . ASN A 1 89 ? -9.020 19.075 14.468 1.00 92.00 89 ASN A C 1
ATOM 697 O O . ASN A 1 89 ? -8.865 20.204 14.008 1.00 92.00 89 ASN A O 1
ATOM 701 N N . ASN A 1 90 ? -8.334 18.017 14.026 1.00 92.44 90 ASN A N 1
ATOM 702 C CA . ASN A 1 90 ? -7.365 18.063 12.940 1.00 92.44 90 ASN A CA 1
ATOM 703 C C . ASN A 1 90 ? -7.537 16.849 12.004 1.00 92.44 90 ASN A C 1
ATOM 705 O O . ASN A 1 90 ? -6.793 15.874 12.102 1.00 92.44 90 ASN A O 1
ATOM 709 N N . PRO A 1 91 ? -8.505 16.887 11.069 1.00 92.31 91 PRO A N 1
ATOM 710 C CA . PRO A 1 91 ? -8.837 15.732 10.227 1.00 92.31 91 PRO A CA 1
ATOM 711 C C . PRO A 1 91 ? -7.701 15.267 9.306 1.00 92.31 91 PRO A C 1
ATOM 713 O O . PRO A 1 91 ? -7.688 14.116 8.870 1.00 92.31 91 PRO A O 1
ATOM 716 N N . ASN A 1 92 ? -6.752 16.159 9.013 1.00 93.19 92 ASN A N 1
ATOM 717 C CA . ASN A 1 92 ? -5.596 15.876 8.165 1.00 93.19 92 ASN A CA 1
ATOM 718 C C . ASN A 1 92 ? -4.431 15.237 8.929 1.00 93.19 92 ASN A C 1
ATOM 720 O O . ASN A 1 92 ? -3.457 14.843 8.294 1.00 93.19 92 ASN A O 1
ATOM 724 N N . GLU A 1 93 ? -4.514 15.161 10.259 1.00 94.81 93 GLU A N 1
ATOM 725 C CA . GLU A 1 93 ? -3.521 14.490 11.089 1.00 94.81 93 GLU A CA 1
ATOM 726 C C . GLU A 1 93 ? -3.450 13.002 10.736 1.00 94.81 93 GLU A C 1
ATOM 728 O O . GLU A 1 93 ? -4.477 12.327 10.596 1.00 94.81 93 GLU A O 1
ATOM 733 N N . GLU A 1 94 ? -2.227 12.512 10.560 1.00 95.69 94 GLU A N 1
ATOM 734 C CA . GLU A 1 94 ? -1.952 11.151 10.120 1.00 95.69 94 GLU A CA 1
ATOM 735 C C . GLU A 1 94 ? -1.577 10.268 11.306 1.00 95.69 94 GLU A C 1
ATOM 737 O O . GLU A 1 94 ? -0.719 10.610 12.114 1.00 95.69 94 GLU A O 1
ATOM 742 N N . TYR A 1 95 ? -2.217 9.106 11.369 1.00 96.88 95 TYR A N 1
ATOM 743 C CA . TYR A 1 95 ? -1.958 8.054 12.343 1.00 96.88 95 TYR A CA 1
ATOM 744 C C . TYR A 1 95 ? -1.579 6.817 11.556 1.00 96.88 95 TYR A C 1
ATOM 746 O O . TYR A 1 95 ? -2.341 6.392 10.687 1.00 96.88 95 TYR A O 1
ATOM 754 N N . SER A 1 96 ? -0.416 6.239 11.809 1.00 97.06 96 SER A N 1
ATOM 755 C CA . SER A 1 96 ? 0.085 5.157 10.981 1.00 97.06 96 SER A CA 1
ATOM 756 C C . SER A 1 96 ? 0.739 4.044 11.770 1.00 97.06 96 SER A C 1
ATOM 758 O O . SER A 1 96 ? 1.256 4.237 12.865 1.00 97.06 96 SER A O 1
ATOM 760 N N . PHE A 1 97 ? 0.716 2.851 11.195 1.00 97.38 97 PHE A N 1
ATOM 761 C CA . PHE A 1 97 ? 1.538 1.745 11.650 1.00 97.38 97 PHE A CA 1
ATOM 762 C C . PHE A 1 97 ? 2.104 1.009 10.442 1.00 97.38 97 PHE A C 1
ATOM 764 O O . PHE A 1 97 ? 1.482 0.965 9.380 1.00 97.38 97 PHE A O 1
ATOM 771 N N . THR A 1 98 ? 3.267 0.396 10.609 1.00 97.56 98 THR A N 1
ATOM 772 C CA . THR A 1 98 ? 3.917 -0.391 9.564 1.00 97.56 98 THR A CA 1
ATOM 773 C C . THR A 1 98 ? 4.122 -1.805 10.064 1.00 97.56 98 THR A C 1
ATOM 775 O O . THR A 1 98 ? 4.756 -2.003 11.096 1.00 97.56 98 THR A O 1
ATOM 778 N N . ILE A 1 99 ? 3.618 -2.789 9.325 1.00 96.94 99 ILE A N 1
ATOM 779 C CA . ILE A 1 99 ? 3.844 -4.208 9.614 1.00 96.94 99 ILE A CA 1
ATOM 780 C C . ILE A 1 99 ? 4.685 -4.851 8.517 1.00 96.94 99 ILE A C 1
ATOM 782 O O . ILE A 1 99 ? 4.555 -4.517 7.338 1.00 96.94 99 ILE A O 1
ATOM 786 N N . ARG A 1 100 ? 5.525 -5.810 8.890 1.00 96.75 100 ARG A N 1
ATOM 787 C CA . ARG A 1 100 ? 6.243 -6.678 7.957 1.00 96.75 100 ARG A CA 1
ATOM 788 C C . ARG A 1 100 ? 5.783 -8.107 8.170 1.00 96.75 100 ARG A C 1
ATOM 790 O O . ARG A 1 100 ? 5.571 -8.513 9.304 1.00 96.75 100 ARG A O 1
ATOM 797 N N . HIS A 1 101 ? 5.614 -8.854 7.088 1.00 95.50 101 HIS A N 1
ATOM 798 C CA . HIS A 1 101 ? 5.311 -10.277 7.157 1.00 95.50 101 HIS A CA 1
ATOM 799 C C . HIS A 1 101 ? 6.504 -11.061 6.615 1.00 95.50 101 HIS A C 1
ATOM 801 O O . HIS A 1 101 ? 6.810 -10.982 5.427 1.00 95.50 101 HIS A O 1
ATOM 807 N N . GLU A 1 102 ? 7.189 -11.783 7.496 1.00 94.81 102 GLU A N 1
ATOM 808 C CA . GLU A 1 102 ? 8.392 -12.553 7.188 1.00 94.81 102 GLU A CA 1
ATOM 809 C C . GLU A 1 102 ? 8.366 -13.866 7.978 1.00 94.81 102 GLU A C 1
ATOM 811 O O . GLU A 1 102 ? 7.956 -13.888 9.136 1.00 94.81 102 GLU A O 1
ATOM 816 N N . ASN A 1 103 ? 8.777 -14.977 7.360 1.00 93.50 103 ASN A N 1
ATOM 817 C CA . ASN A 1 103 ? 8.808 -16.299 8.004 1.00 93.50 103 ASN A CA 1
ATOM 818 C C . ASN A 1 103 ? 7.464 -16.715 8.640 1.00 93.50 103 ASN A C 1
ATOM 820 O O . ASN A 1 103 ? 7.436 -17.279 9.730 1.00 93.50 103 ASN A O 1
ATOM 824 N N . ASN A 1 104 ? 6.345 -16.423 7.962 1.00 91.81 104 ASN A N 1
ATOM 825 C CA . ASN A 1 104 ? 4.976 -16.630 8.464 1.00 91.81 104 ASN A CA 1
ATOM 826 C C . ASN A 1 104 ? 4.663 -15.898 9.779 1.00 91.81 104 ASN A C 1
ATOM 828 O O . ASN A 1 104 ? 3.766 -16.300 10.520 1.00 91.81 104 ASN A O 1
ATOM 832 N N . THR A 1 105 ? 5.403 -14.831 10.076 1.00 95.50 105 THR A N 1
ATOM 833 C CA . THR A 1 105 ? 5.188 -13.998 11.255 1.00 95.50 105 THR A CA 1
ATOM 834 C C . THR A 1 105 ? 5.083 -12.534 10.856 1.00 95.50 105 THR A C 1
ATOM 836 O O . THR A 1 105 ? 5.885 -12.001 10.090 1.00 95.50 105 THR A O 1
ATOM 839 N N . TYR A 1 106 ? 4.054 -11.878 11.370 1.00 97.25 106 TYR A N 1
ATOM 840 C CA . TYR A 1 106 ? 3.897 -10.439 11.363 1.00 97.25 106 TYR A CA 1
ATOM 841 C C . TYR A 1 106 ? 4.735 -9.823 12.478 1.00 97.25 106 TYR A C 1
ATOM 843 O O . TYR A 1 106 ? 4.636 -10.233 13.636 1.00 97.25 106 TYR A O 1
ATOM 851 N N . THR A 1 107 ? 5.502 -8.798 12.128 1.00 96.75 107 THR A N 1
ATOM 852 C CA . THR A 1 107 ? 6.233 -7.938 13.059 1.00 96.75 107 THR A CA 1
ATOM 853 C C . THR A 1 107 ? 5.792 -6.489 12.878 1.00 96.75 107 THR A C 1
ATOM 855 O O . THR A 1 107 ? 5.521 -6.042 11.759 1.00 96.75 107 THR A O 1
ATOM 858 N N . LEU A 1 108 ? 5.691 -5.747 13.982 1.00 96.81 108 LEU A N 1
ATOM 859 C CA . LEU A 1 108 ? 5.439 -4.308 13.955 1.00 96.81 108 LEU A CA 1
ATOM 860 C C . LEU A 1 108 ? 6.774 -3.581 13.767 1.00 96.81 108 LEU A C 1
ATOM 862 O O . LEU A 1 108 ? 7.688 -3.750 14.566 1.00 96.81 108 LEU A O 1
ATOM 866 N N . LEU A 1 109 ? 6.896 -2.796 12.698 1.00 95.62 109 LEU A N 1
ATOM 867 C CA . LEU A 1 109 ? 8.093 -2.002 12.413 1.00 95.62 109 LEU A CA 1
ATOM 868 C C . LEU A 1 109 ? 8.007 -0.597 13.010 1.00 95.62 109 LEU A C 1
ATOM 870 O O . LEU A 1 109 ? 8.994 -0.083 13.523 1.00 95.62 109 LEU A O 1
ATOM 874 N N . SER A 1 110 ? 6.843 0.042 12.905 1.00 95.38 110 SER A N 1
ATOM 875 C CA . SER A 1 110 ? 6.610 1.380 13.450 1.00 95.38 110 SER A CA 1
ATOM 876 C C . SER A 1 110 ? 5.138 1.590 13.784 1.00 95.38 110 SER A C 1
ATOM 878 O O . SER A 1 110 ? 4.261 0.977 13.172 1.00 95.38 110 SER A O 1
ATOM 880 N N . CYS A 1 111 ? 4.867 2.461 14.753 1.00 96.56 111 CYS A N 1
ATOM 881 C CA . CYS A 1 111 ? 3.530 2.924 15.108 1.00 96.56 111 CYS A CA 1
ATOM 882 C C . CYS A 1 111 ? 3.630 4.385 15.549 1.00 96.56 111 CYS A C 1
ATOM 884 O O . CYS A 1 111 ? 4.297 4.695 16.533 1.00 96.56 111 CYS A O 1
ATOM 886 N N . GLU A 1 112 ? 2.988 5.273 14.804 1.00 94.44 112 GLU A N 1
ATOM 887 C CA . GLU A 1 112 ? 3.042 6.717 14.994 1.00 94.44 112 GLU A CA 1
ATOM 888 C C . GLU A 1 112 ? 1.616 7.270 15.044 1.00 94.44 112 GLU A C 1
ATOM 890 O O . GLU A 1 112 ? 0.898 7.174 14.048 1.00 94.44 112 GLU A O 1
ATOM 895 N N . PRO A 1 113 ? 1.182 7.867 16.163 1.00 93.25 113 PRO A N 1
ATOM 896 C CA . PRO A 1 113 ? 1.823 7.878 17.481 1.00 93.25 113 PRO A CA 1
ATOM 897 C C . PRO A 1 113 ? 1.892 6.479 18.123 1.00 93.25 113 PRO A C 1
ATOM 899 O O . PRO A 1 113 ? 1.179 5.555 17.727 1.00 93.25 113 PRO A O 1
ATOM 902 N N . SER A 1 114 ? 2.757 6.320 19.127 1.00 92.38 114 SER A N 1
ATOM 903 C CA . SER A 1 114 ? 2.913 5.045 19.834 1.00 92.38 114 SER A CA 1
ATOM 904 C C . SER A 1 114 ? 1.655 4.699 20.636 1.00 92.38 114 SER A C 1
ATOM 906 O O . SER A 1 114 ? 1.091 5.548 21.333 1.00 92.38 114 SER A O 1
ATOM 908 N N . LEU A 1 115 ? 1.217 3.444 20.520 1.00 90.69 115 LEU A N 1
ATOM 909 C CA . LEU A 1 115 ? 0.019 2.909 21.161 1.00 90.69 115 LEU A CA 1
ATOM 910 C C . LEU A 1 115 ? 0.385 1.815 22.166 1.00 90.69 115 LEU A C 1
ATOM 912 O O . LEU A 1 115 ? 1.204 0.937 21.883 1.00 90.69 115 LEU A O 1
ATOM 916 N N . GLU A 1 116 ? -0.302 1.818 23.304 1.00 87.50 116 GLU A N 1
ATOM 917 C CA . GLU A 1 116 ? -0.207 0.753 24.302 1.00 87.50 116 GLU A CA 1
ATOM 918 C C . GLU A 1 116 ? -0.840 -0.559 23.805 1.00 87.50 116 GLU A C 1
ATOM 920 O O . GLU A 1 116 ? -1.832 -0.567 23.064 1.00 87.50 116 GLU A O 1
ATOM 925 N N . ASN A 1 117 ? -0.295 -1.686 24.273 1.00 86.25 117 ASN A N 1
ATOM 926 C CA . ASN A 1 117 ? -0.776 -3.052 24.012 1.00 86.25 117 ASN A CA 1
ATOM 927 C C . ASN A 1 117 ? -0.798 -3.446 22.523 1.00 86.25 117 ASN A C 1
ATOM 929 O O . ASN A 1 117 ? -1.609 -4.270 22.096 1.00 86.25 117 ASN A O 1
ATOM 933 N N . THR A 1 118 ? 0.085 -2.865 21.713 1.00 90.75 118 THR A N 1
ATOM 934 C CA . THR A 1 118 ? 0.267 -3.244 20.303 1.00 90.75 118 THR A CA 1
ATOM 935 C C . THR A 1 118 ? 0.850 -4.649 20.149 1.00 90.75 118 THR A C 1
ATOM 937 O O . THR A 1 118 ? 0.460 -5.369 19.232 1.00 90.75 118 THR A O 1
ATOM 940 N N . GLU A 1 119 ? 1.691 -5.083 21.087 1.00 92.00 119 GLU A N 1
ATOM 941 C CA . GLU A 1 119 ? 2.287 -6.426 21.101 1.00 92.00 119 GLU A CA 1
ATOM 942 C C . GLU A 1 119 ? 1.236 -7.544 21.194 1.00 92.00 119 GLU A C 1
ATOM 944 O O . GLU A 1 119 ? 1.281 -8.520 20.439 1.00 92.00 119 GLU A O 1
ATOM 949 N N . ASP A 1 120 ? 0.219 -7.370 22.044 1.00 94.44 120 ASP A N 1
ATOM 950 C CA . ASP A 1 120 ? -0.886 -8.327 22.174 1.00 94.44 120 ASP A CA 1
ATOM 951 C C . ASP A 1 120 ? -1.668 -8.465 20.862 1.00 94.44 120 ASP A C 1
ATOM 953 O O . ASP A 1 120 ? -2.056 -9.569 20.464 1.00 94.44 120 ASP A O 1
ATOM 957 N N . LEU A 1 121 ? -1.864 -7.345 20.157 1.00 95.31 121 LEU A N 1
ATOM 958 C CA . LEU A 1 121 ? -2.546 -7.319 18.864 1.00 95.31 121 LEU A CA 1
ATOM 959 C C . LEU A 1 121 ? -1.725 -8.023 17.780 1.00 95.31 121 LEU A C 1
ATOM 961 O O . LEU A 1 121 ? -2.298 -8.722 16.944 1.00 95.31 121 LEU A O 1
ATOM 965 N N . ILE A 1 122 ? -0.397 -7.878 17.793 1.00 96.44 122 ILE A N 1
ATOM 966 C CA . ILE A 1 122 ? 0.498 -8.592 16.872 1.00 96.44 122 ILE A CA 1
ATOM 967 C C . ILE A 1 122 ? 0.484 -10.093 17.160 1.00 96.44 122 ILE A C 1
ATOM 969 O O . ILE A 1 122 ? 0.427 -10.906 16.235 1.00 96.44 122 ILE A O 1
ATOM 973 N N . HIS A 1 123 ? 0.464 -10.491 18.428 1.00 95.81 123 HIS A N 1
ATOM 974 C CA . HIS A 1 123 ? 0.339 -11.894 18.802 1.00 95.81 123 HIS A CA 1
ATOM 975 C C . HIS A 1 123 ? -1.023 -12.491 18.391 1.00 95.81 123 HIS A C 1
ATOM 977 O O . HIS A 1 123 ? -1.071 -13.614 17.884 1.00 95.81 123 HIS A O 1
ATOM 983 N N . GLU A 1 124 ? -2.131 -11.749 18.523 1.00 96.12 124 GLU A N 1
ATOM 984 C CA . GLU A 1 124 ? -3.436 -12.166 17.982 1.00 96.12 124 GLU A CA 1
ATOM 985 C C . GLU A 1 124 ? -3.416 -12.260 16.447 1.00 96.12 124 GLU A C 1
ATOM 987 O O . GLU A 1 124 ? -3.944 -13.221 15.875 1.00 96.12 124 GLU A O 1
ATOM 992 N N . LEU A 1 125 ? -2.786 -11.295 15.769 1.00 96.69 125 LEU A N 1
ATOM 993 C CA . LEU A 1 125 ? -2.641 -11.289 14.314 1.00 96.69 125 LEU A CA 1
ATOM 994 C C . LEU A 1 125 ? -1.878 -12.528 13.834 1.00 96.69 125 LEU A C 1
ATOM 996 O O . LEU A 1 125 ? -2.346 -13.212 12.929 1.00 96.69 125 LEU A O 1
ATOM 1000 N N . ASN A 1 126 ? -0.773 -12.872 14.493 1.00 96.94 126 ASN A N 1
ATOM 1001 C CA . ASN A 1 126 ? 0.015 -14.066 14.188 1.00 96.94 126 ASN A CA 1
ATOM 1002 C C . ASN A 1 126 ? -0.752 -15.378 14.409 1.00 96.94 126 ASN A C 1
ATOM 1004 O O . ASN A 1 126 ? -0.504 -16.360 13.715 1.00 96.94 126 ASN A O 1
ATOM 1008 N N . LYS A 1 127 ? -1.721 -15.405 15.332 1.00 96.31 127 LYS A N 1
ATOM 1009 C CA . LYS A 1 127 ? -2.579 -16.580 15.562 1.00 96.31 127 LYS A CA 1
ATOM 1010 C C . LYS A 1 127 ? -3.722 -16.709 14.562 1.00 96.31 127 LYS A C 1
ATOM 1012 O O . LYS A 1 127 ? -4.102 -17.818 14.203 1.00 96.31 127 LYS A O 1
ATOM 1017 N N . THR A 1 128 ? -4.327 -15.587 14.180 1.00 95.25 128 THR A N 1
ATOM 1018 C CA . THR A 1 128 ? -5.586 -15.565 13.414 1.00 95.25 128 THR A CA 1
ATOM 1019 C C . THR A 1 128 ? -5.393 -15.276 11.931 1.00 95.25 128 THR A C 1
ATOM 1021 O O . THR A 1 128 ? -6.311 -15.508 11.147 1.00 95.25 128 THR A O 1
ATOM 1024 N N . ASN A 1 129 ? -4.236 -14.731 11.549 1.00 92.88 129 ASN A N 1
ATOM 1025 C CA . ASN A 1 129 ? -3.967 -14.160 10.230 1.00 92.88 129 ASN A CA 1
ATOM 1026 C C . ASN A 1 129 ? -5.011 -13.095 9.805 1.00 92.88 129 ASN A C 1
ATOM 1028 O O . ASN A 1 129 ? -5.298 -12.880 8.627 1.00 92.88 129 ASN A O 1
ATOM 1032 N N . GLY A 1 130 ? -5.643 -12.441 10.787 1.00 94.62 130 GLY A N 1
ATOM 1033 C CA . GLY A 1 130 ? -6.794 -11.559 10.602 1.00 94.62 130 GLY A CA 1
ATOM 1034 C C . GLY A 1 130 ? -6.435 -10.095 10.344 1.00 94.62 130 GLY A C 1
ATOM 1035 O O . GLY A 1 130 ? -6.839 -9.229 11.122 1.00 94.62 130 GLY A O 1
ATOM 1036 N N . LEU A 1 131 ? -5.731 -9.787 9.249 1.00 94.62 131 LEU A N 1
ATOM 1037 C CA . LEU A 1 131 ? -5.212 -8.433 8.980 1.00 94.62 131 LEU A CA 1
ATOM 1038 C C . LEU A 1 131 ? -6.295 -7.337 8.937 1.00 94.62 131 LEU A C 1
ATOM 1040 O O . LEU A 1 131 ? -6.119 -6.256 9.497 1.00 94.62 131 LEU A O 1
ATOM 1044 N N . PHE A 1 132 ? -7.457 -7.616 8.338 1.00 93.50 132 PHE A N 1
ATOM 1045 C CA . PHE A 1 132 ? -8.571 -6.657 8.299 1.00 93.50 132 PHE A CA 1
ATOM 1046 C C . PHE A 1 132 ? -9.125 -6.337 9.692 1.00 93.50 132 PHE A C 1
ATOM 1048 O O . PHE A 1 132 ? -9.478 -5.191 9.980 1.00 93.50 132 PHE A O 1
ATOM 1055 N N . LYS A 1 133 ? -9.210 -7.350 10.565 1.00 96.06 133 LYS A N 1
ATOM 1056 C CA . LYS A 1 133 ? -9.649 -7.176 11.953 1.00 96.06 133 LYS A CA 1
ATOM 1057 C C . LYS A 1 133 ? -8.612 -6.363 12.722 1.00 96.06 133 LYS A C 1
ATOM 1059 O O . LYS A 1 133 ? -8.983 -5.398 13.382 1.00 96.06 133 LYS A O 1
ATOM 1064 N N . PHE A 1 134 ? -7.334 -6.700 12.561 1.00 96.44 134 PHE A N 1
ATOM 1065 C CA . PHE A 1 134 ? -6.218 -5.974 13.158 1.00 96.44 134 PHE A CA 1
ATOM 1066 C C . PHE A 1 134 ? -6.229 -4.485 12.777 1.00 96.44 134 PHE A C 1
ATOM 1068 O O . PHE A 1 134 ? -6.262 -3.634 13.661 1.00 96.44 134 PHE A O 1
ATOM 1075 N N . ALA A 1 135 ? -6.333 -4.151 11.484 1.00 96.06 135 ALA A N 1
ATOM 1076 C CA . ALA A 1 135 ? -6.377 -2.759 11.024 1.00 96.06 135 ALA A CA 1
ATOM 1077 C C . ALA A 1 135 ? -7.571 -1.973 11.605 1.00 96.06 135 ALA A C 1
ATOM 1079 O O . ALA A 1 135 ? -7.436 -0.801 11.961 1.00 96.06 135 ALA A O 1
ATOM 1080 N N . ARG A 1 136 ? -8.740 -2.616 11.759 1.00 96.56 136 ARG A N 1
ATOM 1081 C CA . ARG A 1 136 ? -9.908 -2.006 12.421 1.00 96.56 136 ARG A CA 1
ATOM 1082 C C . ARG A 1 136 ? -9.661 -1.736 13.904 1.00 96.56 136 ARG A C 1
ATOM 1084 O O . ARG A 1 136 ? -10.046 -0.675 14.390 1.00 96.56 136 ARG A O 1
ATOM 1091 N N . VAL A 1 137 ? -9.039 -2.678 14.613 1.00 96.50 137 VAL A N 1
ATOM 1092 C CA . VAL A 1 137 ? -8.708 -2.517 16.037 1.00 96.50 137 VAL A CA 1
ATOM 1093 C C . VAL A 1 137 ? -7.667 -1.415 16.226 1.00 96.50 137 VAL A C 1
ATOM 1095 O O . VAL A 1 137 ? -7.877 -0.545 17.066 1.00 96.50 137 VAL A O 1
ATOM 1098 N N . MET A 1 138 ? -6.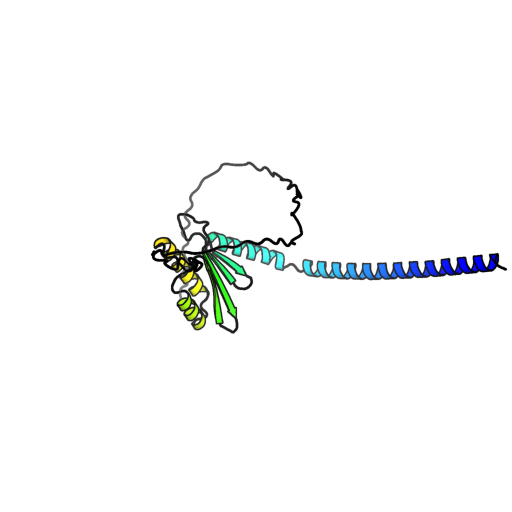622 -1.377 15.395 1.00 96.50 138 MET A N 1
ATOM 1099 C CA . MET A 1 138 ? -5.622 -0.302 15.402 1.00 96.50 138 MET A CA 1
ATOM 1100 C C . MET A 1 138 ? -6.263 1.070 15.192 1.00 96.50 138 MET A C 1
ATOM 1102 O O . MET A 1 138 ? -6.005 1.999 15.953 1.00 96.50 138 MET A O 1
ATOM 1106 N N . ARG A 1 139 ? -7.183 1.197 14.226 1.00 96.62 139 ARG A N 1
ATOM 1107 C CA . ARG A 1 139 ? -7.920 2.451 14.017 1.00 96.62 139 ARG A CA 1
ATOM 1108 C C . ARG A 1 139 ? -8.705 2.877 15.260 1.00 96.62 139 ARG A C 1
ATOM 1110 O O . ARG A 1 139 ? -8.670 4.047 15.628 1.00 96.62 139 ARG A O 1
ATOM 1117 N N . LYS A 1 140 ? -9.399 1.938 15.911 1.00 95.88 140 LYS A N 1
ATOM 1118 C CA . LYS A 1 140 ? -10.154 2.203 17.145 1.00 95.88 140 LYS A CA 1
ATOM 1119 C C . LYS A 1 140 ? -9.232 2.649 18.281 1.00 95.88 140 LYS A C 1
ATOM 1121 O O . LYS A 1 140 ? -9.563 3.590 18.989 1.00 95.88 140 LYS A O 1
ATOM 1126 N N . LYS A 1 141 ? -8.060 2.023 18.410 1.00 95.06 141 LYS A N 1
ATOM 1127 C CA . LYS A 1 141 ? -7.041 2.394 19.398 1.00 95.06 141 LYS A CA 1
ATOM 1128 C C . LYS A 1 141 ? -6.515 3.811 19.182 1.00 95.06 141 LYS A C 1
ATOM 1130 O O . LYS A 1 141 ? -6.445 4.565 20.144 1.00 95.06 141 LYS A O 1
ATOM 1135 N N . PHE A 1 142 ? -6.240 4.215 17.939 1.00 95.44 142 PHE A N 1
ATOM 1136 C CA . PHE A 1 142 ? -5.889 5.608 17.646 1.00 95.44 142 PHE A CA 1
ATOM 1137 C C . PHE A 1 142 ? -7.007 6.582 18.041 1.00 95.44 142 PHE A C 1
ATOM 1139 O O . PHE A 1 142 ? -6.732 7.609 18.650 1.00 95.44 142 PHE A O 1
ATOM 1146 N N . GLN A 1 143 ? -8.271 6.250 17.756 1.00 94.75 143 GLN A N 1
ATOM 1147 C CA . GLN A 1 143 ? -9.413 7.083 18.160 1.00 94.75 143 GLN A CA 1
ATOM 1148 C C . GLN A 1 143 ? -9.529 7.207 19.686 1.00 94.75 143 GLN A C 1
ATOM 1150 O O . GLN A 1 143 ? -9.728 8.304 20.200 1.00 94.75 143 GLN A O 1
ATOM 1155 N N . GLU A 1 144 ? -9.388 6.097 20.411 1.00 93.75 144 GLU A N 1
ATOM 1156 C CA . GLU A 1 144 ? -9.404 6.076 21.878 1.00 93.75 144 GLU A CA 1
ATOM 1157 C C . GLU A 1 144 ? -8.255 6.907 22.463 1.00 93.75 144 GLU A C 1
ATOM 1159 O O . GLU A 1 144 ? -8.488 7.717 23.360 1.00 93.75 144 GLU A O 1
ATOM 1164 N N . ALA A 1 145 ? -7.046 6.777 21.911 1.00 91.88 145 ALA A N 1
ATOM 1165 C CA . ALA A 1 145 ? -5.874 7.526 22.350 1.00 91.88 145 ALA A CA 1
ATOM 1166 C C . ALA A 1 145 ? -6.023 9.039 22.120 1.00 91.88 145 ALA A C 1
ATOM 1168 O O . ALA A 1 145 ? -5.658 9.817 22.996 1.00 91.88 145 ALA A O 1
ATOM 1169 N N . VAL A 1 146 ? -6.642 9.467 21.010 1.00 92.06 146 VAL A N 1
ATOM 1170 C CA . VAL A 1 146 ? -6.968 10.888 20.777 1.00 92.06 146 VAL A CA 1
ATOM 1171 C C . VAL A 1 146 ? -7.946 11.424 21.824 1.00 92.06 146 VAL A C 1
ATOM 1173 O O . VAL A 1 146 ? -7.773 12.540 22.305 1.00 92.06 146 VAL A O 1
ATOM 1176 N N . ILE A 1 147 ? -8.966 10.643 22.198 1.00 89.31 147 ILE A N 1
ATOM 1177 C CA . ILE A 1 147 ? -9.961 11.056 23.203 1.00 89.31 147 ILE A CA 1
ATOM 1178 C C . ILE A 1 147 ? -9.331 11.144 24.599 1.00 89.31 147 ILE A C 1
ATOM 1180 O O . ILE A 1 147 ? -9.684 12.024 25.381 1.00 89.31 147 ILE A O 1
ATOM 1184 N N . GLN A 1 148 ? -8.420 10.225 24.918 1.00 85.56 148 GLN A N 1
ATOM 1185 C CA . GLN A 1 148 ? -7.821 10.096 26.248 1.00 85.56 148 GLN A CA 1
ATOM 1186 C C . GLN A 1 148 ? -6.520 10.896 26.415 1.00 85.56 148 GLN A C 1
ATOM 1188 O O . GLN A 1 148 ? -6.052 11.052 27.539 1.00 85.56 148 GLN A O 1
ATOM 1193 N N . GLY A 1 149 ? -5.916 11.381 25.324 1.00 77.56 149 GLY A N 1
ATOM 1194 C CA . GLY A 1 149 ? -4.552 11.924 25.326 1.00 77.56 149 GLY A CA 1
ATOM 1195 C C . GLY A 1 149 ? -3.475 10.869 25.626 1.00 77.56 149 GLY A C 1
ATOM 1196 O O . GLY A 1 149 ? -2.357 11.222 25.988 1.00 77.56 149 GLY A O 1
ATOM 1197 N N . GLY A 1 150 ? -3.815 9.582 25.511 1.00 65.94 150 GLY A N 1
ATOM 1198 C CA . GLY A 1 150 ? -3.016 8.441 25.967 1.00 65.94 150 GLY A CA 1
ATOM 1199 C C . GLY A 1 150 ? -2.016 7.939 24.928 1.00 65.94 150 GLY A C 1
ATOM 1200 O O . GLY A 1 150 ? -2.072 6.776 24.536 1.00 65.94 150 GLY A O 1
ATOM 1201 N N . PHE A 1 151 ? -1.137 8.813 24.440 1.00 76.00 151 PHE A N 1
ATOM 1202 C CA . PHE A 1 151 ? 0.001 8.395 23.618 1.00 76.00 151 PHE A CA 1
ATOM 1203 C C . PHE A 1 151 ? 1.209 8.134 24.509 1.00 76.00 151 PHE A C 1
ATOM 1205 O O . PHE A 1 151 ? 1.494 8.919 25.415 1.00 76.00 151 PHE A O 1
ATOM 1212 N N . VAL A 1 152 ? 1.951 7.060 24.233 1.00 70.00 152 VAL A N 1
ATOM 1213 C CA . VAL A 1 152 ? 3.210 6.811 24.939 1.00 70.00 152 VAL A CA 1
ATOM 1214 C C . VAL A 1 152 ? 4.210 7.878 24.499 1.00 70.00 152 VAL A C 1
ATOM 1216 O O . VAL A 1 152 ? 4.626 7.916 23.339 1.00 70.00 152 VAL A O 1
ATOM 1219 N N . GLN A 1 153 ? 4.586 8.761 25.422 1.00 51.19 153 GLN A N 1
ATOM 1220 C CA . GLN A 1 153 ? 5.678 9.705 25.226 1.00 51.19 153 GLN A CA 1
ATOM 1221 C C . GLN A 1 153 ? 6.987 8.911 25.227 1.00 51.19 153 GLN A C 1
ATOM 1223 O O . GLN A 1 153 ? 7.542 8.600 26.275 1.00 51.19 153 GLN A O 1
ATOM 1228 N N . THR A 1 154 ? 7.503 8.571 24.048 1.00 44.53 154 THR A N 1
ATOM 1229 C CA . THR A 1 154 ? 8.928 8.265 23.906 1.00 44.53 154 THR A CA 1
ATOM 1230 C C . THR A 1 154 ? 9.687 9.579 24.029 1.00 44.53 154 THR A C 1
ATOM 1232 O O . THR A 1 154 ? 10.046 10.202 23.029 1.00 44.53 154 THR A O 1
ATOM 1235 N N . THR A 1 155 ? 9.884 10.049 25.262 1.00 36.47 155 THR A N 1
ATOM 1236 C CA . THR A 1 155 ? 10.971 10.977 25.540 1.00 36.47 155 THR A CA 1
ATOM 1237 C C . THR A 1 155 ? 12.255 10.197 25.289 1.00 36.47 155 THR A C 1
ATOM 1239 O O . THR A 1 155 ? 12.602 9.261 26.004 1.00 36.47 155 THR A O 1
ATOM 1242 N N . VAL A 1 156 ? 12.951 10.532 24.205 1.00 43.59 156 VAL A N 1
ATOM 1243 C CA . VAL A 1 156 ? 14.368 10.197 24.077 1.00 43.59 156 VAL A CA 1
ATOM 1244 C C . VAL A 1 156 ? 15.081 11.098 25.085 1.00 43.59 156 VAL A C 1
ATOM 1246 O O . VAL A 1 156 ? 15.574 12.168 24.737 1.00 43.59 156 VAL A O 1
ATOM 1249 N N . GLU A 1 157 ? 15.031 10.728 26.365 1.00 34.66 157 GLU A N 1
ATOM 1250 C CA . GLU A 1 157 ? 15.903 11.315 27.373 1.00 34.66 157 GLU A CA 1
ATOM 1251 C C . GLU A 1 157 ? 17.287 10.719 27.150 1.00 34.66 157 GLU A C 1
ATOM 1253 O O . GLU A 1 157 ? 17.568 9.560 27.444 1.00 34.66 157 GLU A O 1
ATOM 1258 N N . HIS A 1 158 ? 18.137 11.531 26.534 1.00 33.75 158 HIS A N 1
ATOM 1259 C CA . HIS A 1 158 ? 19.573 11.360 26.576 1.00 33.75 158 HIS A CA 1
ATOM 1260 C C . HIS A 1 158 ? 19.973 11.379 28.058 1.00 33.75 158 HIS A C 1
ATOM 1262 O O . HIS A 1 158 ? 19.881 12.423 28.705 1.00 33.75 158 HIS A O 1
ATOM 1268 N N . GLU A 1 159 ? 20.356 10.221 28.601 1.00 40.66 159 GLU A N 1
ATOM 1269 C CA . GLU A 1 159 ? 20.944 10.077 29.934 1.00 40.66 159 GLU A CA 1
ATOM 1270 C C . GLU A 1 159 ? 22.263 10.869 30.002 1.00 40.66 159 GLU A C 1
ATOM 1272 O O . GLU A 1 159 ? 23.359 10.323 29.898 1.00 40.66 159 GLU A O 1
ATOM 1277 N N . GLU A 1 160 ? 22.183 12.185 30.187 1.00 34.66 160 GLU A N 1
ATOM 1278 C CA . GLU A 1 160 ? 23.282 12.938 30.779 1.00 34.66 160 GLU A CA 1
ATOM 1279 C C . GLU A 1 160 ? 23.147 12.831 32.295 1.00 34.66 160 GLU A C 1
ATOM 1281 O O . GLU A 1 160 ? 22.425 13.574 32.956 1.00 34.66 160 GLU A O 1
ATOM 1286 N N . SER A 1 161 ? 23.834 11.813 32.809 1.00 40.59 161 SER A N 1
ATOM 1287 C CA . SER A 1 161 ? 24.203 11.582 34.202 1.00 40.59 161 SER A CA 1
ATOM 1288 C C . SER A 1 161 ? 24.294 12.876 35.030 1.00 40.59 161 SER A C 1
ATOM 1290 O O . SER A 1 161 ? 25.310 13.574 35.035 1.00 40.59 161 SER A O 1
ATOM 1292 N N . MET A 1 162 ? 23.230 13.189 35.776 1.00 38.91 162 MET A N 1
ATOM 1293 C CA . MET A 1 162 ? 23.273 14.184 36.846 1.00 38.91 162 MET A CA 1
ATOM 1294 C C . MET A 1 162 ? 23.978 13.573 38.059 1.00 38.91 162 MET A C 1
ATOM 1296 O O . MET A 1 162 ? 23.351 12.994 38.947 1.00 38.91 162 MET A O 1
ATOM 1300 N N . LEU A 1 163 ? 25.302 13.717 38.117 1.00 46.38 163 LEU A N 1
ATOM 1301 C CA . LEU A 1 163 ? 26.047 13.499 39.352 1.00 46.38 163 LEU A CA 1
ATOM 1302 C C . LEU A 1 163 ? 25.878 14.717 40.266 1.00 46.38 163 LEU A C 1
ATOM 1304 O O . LEU A 1 163 ? 26.392 15.805 40.014 1.00 46.38 163 LEU A O 1
ATOM 1308 N N . MET A 1 164 ? 25.138 14.499 41.351 1.00 39.53 164 MET A N 1
ATOM 1309 C CA . MET A 1 164 ? 25.006 15.395 42.497 1.00 39.53 164 MET A CA 1
ATOM 1310 C C . MET A 1 164 ? 26.388 15.688 43.098 1.00 39.53 164 MET A C 1
ATOM 1312 O O . MET A 1 164 ? 27.009 14.794 43.671 1.00 39.53 164 MET A O 1
ATOM 1316 N N . SER A 1 165 ? 26.862 16.934 43.018 1.00 42.75 165 SER A N 1
ATOM 1317 C CA . SER A 1 165 ? 28.100 17.355 43.687 1.00 42.75 165 SER A CA 1
ATOM 1318 C C . SER A 1 165 ? 27.777 18.227 44.903 1.00 42.75 165 SER A C 1
ATOM 1320 O O . SER A 1 165 ? 27.495 19.419 44.786 1.00 42.75 165 SER A O 1
ATOM 1322 N N . ALA A 1 166 ? 27.802 17.605 46.084 1.00 40.72 166 ALA A N 1
ATOM 1323 C CA . ALA A 1 166 ? 27.686 18.264 47.382 1.00 40.72 166 ALA A CA 1
ATOM 1324 C C . ALA A 1 166 ? 28.979 19.021 47.749 1.00 40.72 166 ALA A C 1
ATOM 1326 O O . ALA A 1 166 ? 30.083 18.639 47.366 1.00 40.72 166 ALA A O 1
ATOM 1327 N N . SER A 1 167 ? 28.817 20.125 48.478 1.00 43.16 167 SER A N 1
ATOM 1328 C CA . SER A 1 167 ? 29.857 21.104 48.815 1.00 43.16 167 SER A CA 1
ATOM 1329 C C . SER A 1 167 ? 30.765 20.738 50.004 1.00 43.16 167 SER A C 1
ATOM 1331 O O . SER A 1 167 ? 30.287 20.200 50.998 1.00 43.16 167 SER A O 1
ATOM 1333 N N . ALA A 1 168 ? 32.003 21.263 49.914 1.00 35.38 168 ALA A N 1
ATOM 1334 C CA . ALA A 1 168 ? 32.935 21.736 50.965 1.00 35.38 168 ALA A CA 1
ATOM 1335 C C . ALA A 1 168 ? 33.721 20.693 51.811 1.00 35.38 168 ALA A C 1
ATOM 1337 O O . ALA A 1 168 ? 33.253 19.567 51.945 1.00 35.38 168 ALA A O 1
ATOM 1338 N N . PRO A 1 169 ? 34.877 21.042 52.446 1.00 47.31 169 PRO A N 1
ATOM 1339 C CA . PRO A 1 169 ? 35.536 22.353 52.567 1.00 47.31 169 PRO A CA 1
ATOM 1340 C C . PRO A 1 169 ? 37.062 22.404 52.256 1.00 47.31 169 PRO A C 1
ATOM 1342 O O . PRO A 1 169 ? 37.727 21.428 51.930 1.00 47.31 169 PRO A O 1
ATOM 1345 N N . VAL A 1 170 ? 37.558 23.637 52.377 1.00 37.47 170 VAL A N 1
ATOM 1346 C CA . VAL A 1 170 ? 38.905 24.228 52.257 1.00 37.47 170 VAL A CA 1
ATOM 1347 C C . VAL A 1 170 ? 39.983 23.551 53.126 1.00 37.47 170 VAL A C 1
ATOM 1349 O O . VAL A 1 170 ? 39.675 23.198 54.258 1.00 37.47 170 VAL A O 1
ATOM 1352 N N . LEU A 1 171 ? 41.242 23.473 52.641 1.00 34.00 171 LEU A N 1
ATOM 1353 C CA . LEU A 1 171 ? 42.480 23.923 53.331 1.00 34.00 171 LEU A CA 1
ATOM 1354 C C . LEU A 1 171 ? 43.780 23.729 52.493 1.00 34.00 171 LEU A C 1
ATOM 1356 O O . LEU A 1 171 ? 44.158 22.621 52.141 1.00 34.00 171 LEU A O 1
ATOM 1360 N N . SER A 1 172 ? 44.466 24.862 52.282 1.00 34.41 172 SER A N 1
ATOM 1361 C CA . SER A 1 172 ? 45.915 25.152 52.400 1.00 34.41 172 SER A CA 1
ATOM 1362 C C . SER A 1 172 ? 47.029 24.537 51.513 1.00 34.41 172 SER A C 1
ATOM 1364 O O . SER A 1 172 ? 47.451 23.405 51.690 1.00 34.41 172 SER A O 1
ATOM 1366 N N . MET A 1 173 ? 47.653 25.459 50.752 1.00 30.34 173 MET A N 1
ATOM 1367 C CA . MET A 1 173 ? 49.096 25.818 50.680 1.00 30.34 173 MET A CA 1
ATOM 1368 C C . MET A 1 173 ? 50.141 24.811 50.132 1.00 30.34 173 MET A C 1
ATOM 1370 O O . MET A 1 173 ? 50.571 23.907 50.837 1.00 30.34 173 MET A O 1
ATOM 1374 N N . SER A 1 174 ? 50.767 25.113 48.980 1.00 31.67 174 SER A N 1
ATOM 1375 C CA . SER A 1 174 ? 52.083 25.805 48.893 1.00 31.67 174 SER A CA 1
ATOM 1376 C C . SER A 1 174 ? 52.861 25.585 47.568 1.00 31.67 174 SER A C 1
ATOM 1378 O O . SER A 1 174 ? 52.855 24.508 46.991 1.00 31.67 174 SER A O 1
ATOM 1380 N N . SER A 1 175 ? 53.586 26.651 47.189 1.00 32.72 175 SER A N 1
ATOM 1381 C CA . SER A 1 175 ? 54.876 26.754 46.467 1.00 32.72 175 SER A CA 1
ATOM 1382 C C . SER A 1 175 ? 55.030 26.458 44.955 1.00 32.72 175 SER A C 1
ATOM 1384 O O . SER A 1 175 ? 54.963 25.320 44.518 1.00 32.72 175 SER A O 1
ATOM 1386 N N . ALA A 1 176 ? 55.366 27.543 44.226 1.00 30.23 176 ALA A N 1
ATOM 1387 C CA . ALA A 1 176 ? 56.379 27.735 43.159 1.00 30.23 176 ALA A CA 1
ATOM 1388 C C . ALA A 1 176 ? 56.712 26.547 42.219 1.00 30.23 176 ALA A C 1
ATOM 1390 O O . ALA A 1 176 ? 57.091 25.478 42.671 1.00 30.23 176 ALA A O 1
ATOM 1391 N N . ARG A 1 177 ? 56.754 26.698 40.888 1.00 33.41 177 ARG A N 1
ATOM 1392 C CA . ARG A 1 177 ? 57.773 27.435 40.110 1.00 33.41 177 ARG A CA 1
ATOM 1393 C C . ARG A 1 177 ? 57.455 27.282 38.604 1.00 33.41 177 ARG A C 1
ATOM 1395 O O . ARG A 1 177 ? 56.792 26.332 38.208 1.00 33.41 177 ARG A O 1
ATOM 1402 N N . SER A 1 178 ? 57.944 28.234 37.821 1.00 32.06 178 SER A N 1
ATOM 1403 C CA . SER A 1 178 ? 57.914 28.407 36.361 1.00 32.06 178 SER A CA 1
ATOM 1404 C C . SER A 1 178 ? 58.271 27.164 35.528 1.00 32.06 178 SER A C 1
ATOM 1406 O O . SER A 1 178 ? 59.150 26.414 35.937 1.00 32.06 178 SER A O 1
ATOM 1408 N N . ASP A 1 179 ? 57.684 27.002 34.335 1.00 30.25 179 ASP A N 1
ATOM 1409 C CA . ASP A 1 179 ? 58.377 27.264 33.059 1.00 30.25 179 ASP A CA 1
ATOM 1410 C C . ASP A 1 179 ? 57.484 27.023 31.825 1.00 30.25 179 ASP A C 1
ATOM 1412 O O . ASP A 1 179 ? 56.543 26.234 31.813 1.00 30.25 179 ASP A O 1
ATOM 1416 N N . THR A 1 180 ? 57.804 27.796 30.793 1.00 30.77 180 THR A N 1
ATOM 1417 C CA . THR A 1 180 ? 57.305 27.802 29.413 1.00 30.77 180 THR A CA 1
ATOM 1418 C C . THR A 1 180 ? 57.487 26.459 28.698 1.00 30.77 180 THR A C 1
ATOM 1420 O O . THR A 1 180 ? 58.456 25.775 28.998 1.00 30.77 180 THR A O 1
ATOM 1423 N N . THR A 1 181 ? 56.679 26.145 27.674 1.00 28.72 181 THR A N 1
ATOM 1424 C CA . THR A 1 181 ? 57.110 25.935 26.264 1.00 28.72 181 THR A CA 1
ATOM 1425 C C . THR A 1 181 ? 55.873 25.738 25.375 1.00 28.72 181 THR A C 1
ATOM 1427 O O . THR A 1 181 ? 54.911 25.080 25.760 1.00 28.72 181 THR A O 1
ATOM 1430 N N . ALA A 1 182 ? 55.906 26.366 24.202 1.00 31.44 182 ALA A N 1
ATOM 1431 C CA . ALA A 1 182 ? 54.921 26.278 23.136 1.00 31.44 182 ALA A CA 1
ATOM 1432 C C . ALA A 1 182 ? 55.268 25.155 22.149 1.00 31.44 182 ALA A C 1
ATOM 1434 O O . ALA A 1 182 ? 56.435 24.987 21.829 1.00 31.44 182 ALA A O 1
ATOM 1435 N N . GLU A 1 183 ? 54.249 24.485 21.622 1.00 31.86 183 GLU A N 1
ATOM 1436 C CA . GLU A 1 183 ? 54.187 23.739 20.352 1.00 31.86 183 GLU A CA 1
ATOM 1437 C C . GLU A 1 183 ? 52.683 23.427 20.188 1.00 31.86 183 GLU A C 1
ATOM 1439 O O . GLU A 1 183 ? 52.033 23.032 21.147 1.00 31.86 183 GLU A O 1
ATOM 1444 N N . GLY A 1 184 ? 51.976 23.698 19.098 1.00 26.12 184 GLY A N 1
ATOM 1445 C CA . GLY A 1 184 ? 52.359 23.730 17.699 1.00 26.12 184 GLY A CA 1
ATOM 1446 C C . GLY A 1 184 ? 51.425 22.759 16.969 1.00 26.12 184 GLY A C 1
ATOM 1447 O O . GLY A 1 184 ? 51.309 21.611 17.377 1.00 26.12 184 GLY A O 1
ATOM 1448 N N . ILE A 1 185 ? 50.826 23.229 15.870 1.00 32.41 185 ILE A N 1
ATOM 1449 C CA . ILE A 1 185 ? 50.142 22.454 14.818 1.00 32.41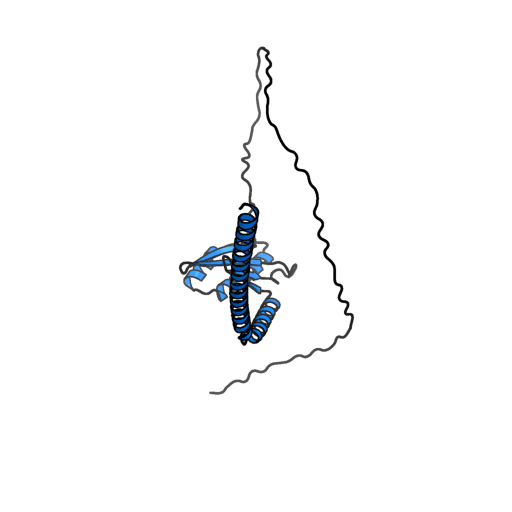 185 ILE A CA 1
ATOM 1450 C C . ILE A 1 185 ? 48.653 22.142 15.071 1.00 32.41 185 ILE A C 1
ATOM 1452 O O . ILE A 1 185 ? 48.287 21.186 15.745 1.00 32.41 185 ILE A O 1
ATOM 1456 N N . ASN A 1 186 ? 47.781 22.904 14.403 1.00 31.23 186 ASN A N 1
ATOM 1457 C CA . ASN A 1 186 ? 46.838 22.281 13.475 1.00 31.23 186 ASN A CA 1
ATOM 1458 C C . ASN A 1 186 ? 46.418 23.260 12.378 1.00 31.23 186 ASN A C 1
ATOM 1460 O O . ASN A 1 186 ? 45.840 24.317 12.628 1.00 31.23 186 ASN A O 1
ATOM 1464 N N . ASP A 1 187 ? 46.759 22.859 11.159 1.00 30.86 187 ASP A N 1
ATOM 1465 C CA . ASP A 1 187 ? 46.335 23.451 9.910 1.00 30.86 187 ASP A CA 1
ATOM 1466 C C . ASP A 1 187 ? 44.870 23.113 9.596 1.00 30.86 187 ASP A C 1
ATOM 1468 O O . ASP A 1 187 ? 44.371 22.024 9.880 1.00 30.86 187 ASP A O 1
ATOM 1472 N N . HIS A 1 188 ? 44.285 24.032 8.829 1.00 30.09 188 HIS A N 1
ATOM 1473 C CA . HIS A 1 188 ? 43.440 23.775 7.664 1.00 30.09 188 HIS A CA 1
ATOM 1474 C C . HIS A 1 188 ? 41.890 23.830 7.754 1.00 30.09 188 HIS A C 1
ATOM 1476 O O . HIS A 1 188 ? 41.203 22.908 8.177 1.00 30.09 188 HIS A O 1
ATOM 1482 N N . VAL A 1 189 ? 41.404 24.895 7.089 1.00 32.88 189 VAL A N 1
ATOM 1483 C CA . VAL A 1 189 ? 40.275 25.013 6.132 1.00 32.88 189 VAL A CA 1
ATOM 1484 C C . VAL A 1 189 ? 38.907 25.481 6.644 1.00 32.88 189 VAL A C 1
ATOM 1486 O O . VAL A 1 189 ? 38.104 24.722 7.178 1.00 32.88 189 VAL A O 1
ATOM 1489 N N . GLU A 1 190 ? 38.600 26.736 6.293 1.00 34.09 190 GLU A N 1
ATOM 1490 C CA . GLU A 1 190 ? 37.248 27.286 6.139 1.00 34.09 190 GLU A CA 1
ATOM 1491 C C . GLU A 1 190 ? 36.463 26.647 4.972 1.00 34.09 190 GLU A C 1
ATOM 1493 O O . GLU A 1 190 ? 37.029 26.429 3.896 1.00 34.09 190 GLU A O 1
ATOM 1498 N N . PRO A 1 191 ? 35.133 26.477 5.090 1.00 33.19 191 PRO A N 1
ATOM 1499 C CA . PRO A 1 191 ? 34.274 26.164 3.957 1.00 33.19 191 PRO A CA 1
ATOM 1500 C C . PRO A 1 191 ? 33.721 27.434 3.280 1.00 33.19 191 PRO A C 1
ATOM 1502 O O . PRO A 1 191 ? 32.901 28.169 3.835 1.00 33.19 191 PRO A O 1
ATOM 1505 N N . VAL A 1 192 ? 34.106 27.636 2.018 1.00 30.53 192 VAL A N 1
ATOM 1506 C CA . VAL A 1 192 ? 33.514 28.624 1.103 1.00 30.53 192 VAL A CA 1
ATOM 1507 C C . VAL A 1 192 ? 32.101 28.185 0.687 1.00 30.53 192 VAL A C 1
ATOM 1509 O O . VAL A 1 192 ? 31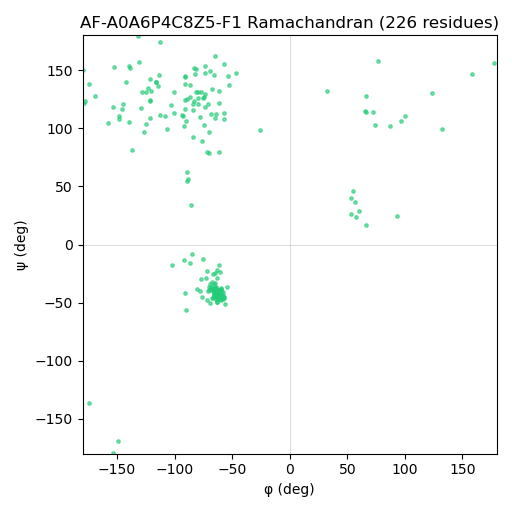.911 27.138 0.071 1.00 30.53 192 VAL A O 1
ATOM 1512 N N . LYS A 1 193 ? 31.102 29.024 0.987 1.00 31.62 193 LYS A N 1
ATOM 1513 C CA . LYS A 1 193 ? 29.732 28.986 0.439 1.00 31.62 193 LYS A CA 1
ATOM 1514 C C . LYS A 1 193 ? 29.649 29.821 -0.839 1.00 31.62 193 LYS A C 1
ATOM 1516 O O . LYS A 1 193 ? 29.857 31.019 -0.722 1.00 31.62 193 LYS A O 1
ATOM 1521 N N . VAL A 1 194 ? 29.195 29.257 -1.967 1.00 29.38 194 VAL A N 1
ATOM 1522 C CA . VAL A 1 194 ? 28.387 29.945 -3.015 1.00 29.38 194 VAL A CA 1
ATOM 1523 C C . VAL A 1 194 ? 27.625 28.860 -3.814 1.00 29.38 194 VAL A C 1
ATOM 1525 O O . VAL A 1 194 ? 28.247 28.002 -4.422 1.00 29.38 194 VAL A O 1
ATOM 1528 N N . ASN A 1 195 ? 26.314 28.676 -3.618 1.00 28.33 195 ASN A N 1
ATOM 1529 C CA . ASN A 1 195 ? 25.164 29.290 -4.315 1.00 28.33 195 ASN A CA 1
ATOM 1530 C C . ASN A 1 195 ? 24.902 28.758 -5.746 1.00 28.33 195 ASN A C 1
ATOM 1532 O O . ASN A 1 195 ? 25.543 29.182 -6.704 1.00 28.33 195 ASN A O 1
ATOM 1536 N N . SER A 1 196 ? 23.889 27.895 -5.902 1.00 33.38 196 SER A N 1
ATOM 1537 C CA . SER A 1 196 ? 23.300 27.521 -7.197 1.00 33.38 196 SER A CA 1
ATOM 1538 C C . SER A 1 196 ? 21.784 27.766 -7.189 1.00 33.38 196 SER A C 1
ATOM 1540 O O . SER A 1 196 ? 20.992 27.033 -6.602 1.00 33.38 196 SER A O 1
ATOM 1542 N N . ASN A 1 197 ? 21.387 28.855 -7.851 1.00 29.12 197 ASN A N 1
ATOM 1543 C CA . ASN A 1 197 ? 19.999 29.221 -8.114 1.00 29.12 197 ASN A CA 1
ATOM 1544 C C . ASN A 1 197 ? 19.430 28.344 -9.237 1.00 29.12 197 ASN A C 1
ATOM 1546 O O . ASN A 1 197 ? 19.976 28.336 -10.340 1.00 29.12 197 ASN A O 1
ATOM 1550 N N . ILE A 1 198 ? 18.296 27.681 -8.999 1.00 37.78 198 ILE A N 1
ATOM 1551 C CA . ILE A 1 198 ? 17.499 27.044 -10.057 1.00 37.78 198 ILE A CA 1
ATOM 1552 C C . ILE A 1 198 ? 16.094 27.654 -10.039 1.00 37.78 198 ILE A C 1
ATOM 1554 O O . ILE A 1 198 ? 15.302 27.439 -9.122 1.00 37.78 198 ILE A O 1
ATOM 1558 N N . ASN A 1 199 ? 15.820 28.446 -11.077 1.00 29.95 199 ASN A N 1
ATOM 1559 C CA . ASN A 1 199 ? 14.540 29.080 -11.378 1.00 29.95 199 ASN A CA 1
ATOM 1560 C C . ASN A 1 199 ? 13.438 28.033 -11.607 1.00 29.95 199 ASN A C 1
ATOM 1562 O O . ASN A 1 199 ? 13.524 27.231 -12.535 1.00 29.95 199 ASN A O 1
ATOM 1566 N N . LYS A 1 200 ? 12.359 28.098 -10.818 1.00 34.78 200 LYS A N 1
ATOM 1567 C CA . LYS A 1 200 ? 11.094 27.400 -11.089 1.00 34.78 200 LYS A CA 1
ATOM 1568 C C . LYS A 1 200 ? 10.161 28.350 -11.840 1.00 34.78 200 LYS A C 1
ATOM 1570 O O . LYS A 1 200 ? 9.700 29.338 -11.275 1.00 34.78 200 LYS A O 1
ATOM 1575 N N . GLN A 1 201 ? 9.891 28.064 -13.113 1.00 35.78 201 GLN A N 1
ATOM 1576 C CA . GLN A 1 201 ? 8.884 28.789 -13.887 1.00 35.78 201 GLN A CA 1
ATOM 1577 C C . GLN A 1 201 ? 7.480 28.276 -13.548 1.00 35.78 201 GLN A C 1
ATOM 1579 O O . GLN A 1 201 ? 7.189 27.083 -13.600 1.00 35.78 201 GLN A O 1
ATOM 1584 N N . HIS A 1 202 ? 6.628 29.224 -13.176 1.00 30.55 202 HIS A N 1
ATOM 1585 C CA . HIS A 1 202 ? 5.255 29.058 -12.730 1.00 30.55 202 HIS A CA 1
ATOM 1586 C C . HIS A 1 202 ? 4.312 29.188 -13.936 1.00 30.55 202 HIS A C 1
ATOM 1588 O O . HIS A 1 202 ? 4.132 30.286 -14.460 1.00 30.55 202 HIS A O 1
ATOM 1594 N N . ILE A 1 203 ? 3.673 28.100 -14.374 1.00 37.75 203 ILE A N 1
ATOM 1595 C CA . ILE A 1 203 ? 2.608 28.166 -15.388 1.00 37.75 203 ILE A CA 1
ATOM 1596 C C . ILE A 1 203 ? 1.266 28.307 -14.664 1.00 37.75 203 ILE A C 1
ATOM 1598 O O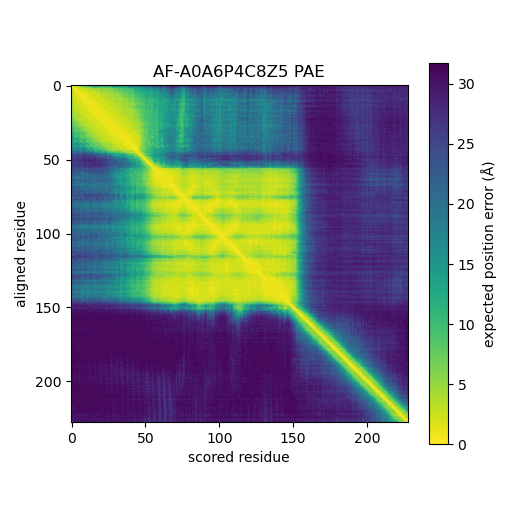 . ILE A 1 203 ? 0.724 27.349 -14.120 1.00 37.75 203 ILE A O 1
ATOM 1602 N N . GLN A 1 204 ? 0.735 29.532 -14.645 1.00 32.19 204 GLN A N 1
ATOM 1603 C CA . GLN A 1 204 ? -0.642 29.815 -14.237 1.00 32.19 204 GLN A CA 1
ATOM 1604 C C . GLN A 1 204 ? -1.603 29.345 -15.334 1.00 32.19 204 GLN A C 1
ATOM 1606 O O . GLN A 1 204 ? -1.585 29.877 -16.443 1.00 32.19 204 GLN A O 1
ATOM 1611 N N . ARG A 1 205 ? -2.493 28.395 -15.021 1.00 30.83 205 ARG A N 1
ATOM 1612 C CA . ARG A 1 205 ? -3.718 28.172 -15.800 1.00 30.83 205 ARG A CA 1
ATOM 1613 C C . ARG A 1 205 ? -4.922 28.651 -15.002 1.00 30.83 205 ARG A C 1
ATOM 1615 O O . ARG A 1 205 ? -5.291 28.100 -13.974 1.00 30.83 205 ARG A O 1
ATOM 1622 N N . ARG A 1 206 ? -5.483 29.734 -15.521 1.00 32.91 206 ARG A N 1
ATOM 1623 C CA . ARG A 1 206 ? -6.669 30.460 -15.087 1.00 32.91 206 ARG A CA 1
ATOM 1624 C C . ARG A 1 206 ? -7.909 29.717 -15.586 1.00 32.91 206 ARG A C 1
ATOM 1626 O O . ARG A 1 206 ? -8.064 29.589 -16.796 1.00 32.91 206 ARG A O 1
ATOM 1633 N N . VAL A 1 207 ? -8.799 29.287 -14.692 1.00 34.25 207 VAL A N 1
ATOM 1634 C CA . VAL A 1 207 ? -10.199 28.982 -15.033 1.00 34.25 207 VAL A CA 1
ATOM 1635 C C . VAL A 1 207 ? -11.085 29.495 -13.900 1.00 34.25 207 VAL A C 1
ATOM 1637 O O . VAL A 1 207 ? -11.130 28.920 -12.820 1.00 34.25 207 VAL A O 1
ATOM 1640 N N . ASN A 1 208 ? -11.776 30.603 -14.164 1.00 33.50 208 ASN A N 1
ATOM 1641 C CA . ASN A 1 208 ? -12.971 31.001 -13.427 1.00 33.50 208 ASN A CA 1
ATOM 1642 C C . ASN A 1 208 ? -14.172 30.320 -14.087 1.00 33.50 208 ASN A C 1
ATOM 1644 O O . ASN A 1 208 ? -14.259 30.375 -15.314 1.00 33.50 208 ASN A O 1
ATOM 1648 N N . SER A 1 209 ? -15.111 29.786 -13.297 1.00 36.72 209 SER A N 1
ATOM 1649 C CA . SER A 1 209 ? -16.568 29.872 -13.532 1.00 36.72 209 SER A CA 1
ATOM 1650 C C . SER A 1 209 ? -17.378 29.194 -12.414 1.00 36.72 209 SER A C 1
ATOM 1652 O O . SER A 1 209 ? -17.208 28.005 -12.190 1.00 36.72 209 SER A O 1
ATOM 1654 N N . GLY A 1 210 ? -18.282 29.974 -11.796 1.00 32.56 210 GLY A N 1
ATOM 1655 C CA . GLY A 1 210 ? -19.602 29.599 -11.241 1.00 32.56 210 GLY A CA 1
ATOM 1656 C C . GLY A 1 210 ? -19.668 28.649 -10.021 1.00 32.56 210 GLY A C 1
ATOM 1657 O O . GLY A 1 210 ? -19.151 27.551 -10.079 1.00 32.56 210 GLY A O 1
ATOM 1658 N N . ILE A 1 211 ? -20.346 28.926 -8.895 1.00 43.56 211 ILE A N 1
ATOM 1659 C CA . ILE A 1 211 ? -21.497 29.827 -8.746 1.00 43.56 211 ILE A CA 1
ATOM 1660 C C . ILE A 1 211 ? -22.866 29.155 -8.853 1.00 43.56 211 ILE A C 1
ATOM 1662 O O . ILE A 1 211 ? -23.768 29.907 -9.178 1.00 43.56 211 ILE A O 1
ATOM 1666 N N . LEU A 1 212 ? -23.074 27.852 -8.584 1.00 37.28 212 LEU A N 1
ATOM 1667 C CA . LEU A 1 212 ? -24.435 27.283 -8.450 1.00 37.28 212 LEU A CA 1
ATOM 1668 C C . LEU A 1 212 ? -24.530 26.097 -7.453 1.00 37.28 212 LEU A C 1
ATOM 1670 O O . LEU A 1 212 ? -24.070 24.996 -7.733 1.00 37.28 212 LEU A O 1
ATOM 1674 N N . SER A 1 213 ? -25.203 26.326 -6.320 1.00 36.00 213 SER A N 1
ATOM 1675 C CA . SER A 1 213 ? -26.075 25.344 -5.631 1.00 36.00 213 SER A CA 1
ATOM 1676 C C . SER A 1 213 ? -27.455 25.392 -6.318 1.00 36.00 213 SER A C 1
ATOM 1678 O O . SER A 1 213 ? -27.776 26.478 -6.814 1.00 36.00 213 SER A O 1
ATOM 1680 N N . PRO A 1 214 ? -28.302 24.330 -6.364 1.00 49.50 214 PRO A N 1
ATOM 1681 C CA . PRO A 1 214 ? -28.864 23.653 -5.176 1.00 49.50 214 PRO A CA 1
ATOM 1682 C C . PRO A 1 214 ? -29.250 22.157 -5.360 1.00 49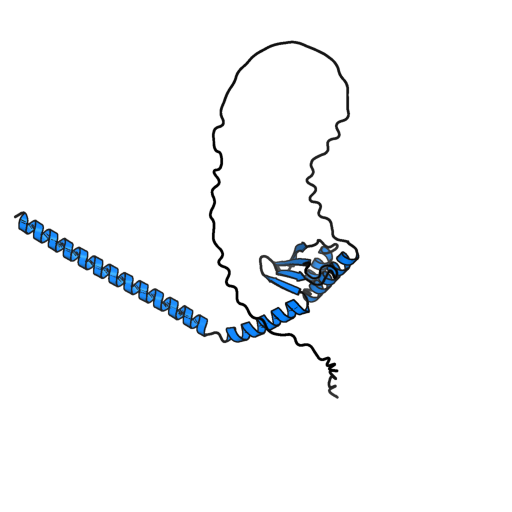.50 214 PRO A C 1
ATOM 1684 O O . PRO A 1 214 ? -29.191 21.610 -6.455 1.00 49.50 214 PRO A O 1
ATOM 1687 N N . GLY A 1 215 ? -29.767 21.523 -4.296 1.00 33.53 215 GLY A N 1
ATOM 1688 C CA . GLY A 1 215 ? -30.834 20.518 -4.452 1.00 33.53 215 GLY A CA 1
ATOM 1689 C C . GLY A 1 215 ? -30.652 19.187 -3.722 1.00 33.53 215 GLY A C 1
ATOM 1690 O O . GLY A 1 215 ? -30.002 18.273 -4.213 1.00 33.53 215 GLY A O 1
ATOM 1691 N N . SER A 1 216 ? -31.318 19.066 -2.575 1.00 47.03 216 SER A N 1
ATOM 1692 C CA . SER A 1 216 ? -31.573 17.831 -1.830 1.00 47.03 216 SER A CA 1
ATOM 1693 C C . SER A 1 216 ? -32.208 16.728 -2.688 1.00 47.03 216 SER A C 1
ATOM 1695 O O . SER A 1 216 ? -33.191 16.981 -3.380 1.00 47.03 216 SER A O 1
ATOM 1697 N N . ALA A 1 217 ? -31.748 15.483 -2.542 1.00 41.41 217 ALA A N 1
ATOM 1698 C CA . ALA A 1 217 ? -32.515 14.299 -2.928 1.00 41.41 217 ALA A CA 1
ATOM 1699 C C . ALA A 1 217 ? -32.177 13.117 -2.005 1.00 41.41 217 ALA A C 1
ATOM 1701 O O . ALA A 1 217 ? -31.090 12.544 -2.049 1.00 41.41 217 ALA A O 1
ATOM 1702 N N . SER A 1 218 ? -33.129 12.768 -1.142 1.00 49.88 218 SER A N 1
ATOM 1703 C CA . SER A 1 218 ? -33.146 11.530 -0.370 1.00 49.88 218 SER A CA 1
ATOM 1704 C C . SER A 1 218 ? -33.499 10.361 -1.294 1.00 49.88 218 SER A C 1
ATOM 1706 O O . SER A 1 218 ? -34.490 10.397 -2.017 1.00 49.88 218 SER A O 1
ATOM 1708 N N . SER A 1 219 ? -32.700 9.294 -1.267 1.00 44.31 219 SER A N 1
ATOM 1709 C CA . SER A 1 219 ? -32.979 8.059 -2.008 1.00 44.31 219 SER A CA 1
ATOM 1710 C C . SER A 1 219 ? -32.945 6.869 -1.052 1.00 44.31 219 SER A C 1
ATOM 1712 O O . SER A 1 219 ? -31.890 6.303 -0.762 1.00 44.31 219 SER A O 1
ATOM 1714 N N . ILE A 1 220 ? -34.131 6.475 -0.593 1.00 48.12 220 ILE A N 1
ATOM 1715 C CA . ILE A 1 220 ? -34.405 5.205 0.084 1.00 48.12 220 ILE A CA 1
ATOM 1716 C C . ILE A 1 220 ? -34.155 4.052 -0.899 1.00 48.12 220 ILE A C 1
ATOM 1718 O O . ILE A 1 220 ? -34.908 3.868 -1.853 1.00 48.12 220 ILE A O 1
ATOM 1722 N N . ARG A 1 221 ? -33.118 3.241 -0.658 1.00 49.41 221 ARG A N 1
ATOM 1723 C CA . ARG A 1 221 ? -32.934 1.956 -1.350 1.00 49.41 221 ARG A CA 1
ATOM 1724 C C . ARG A 1 221 ? -33.618 0.845 -0.552 1.00 49.41 221 ARG A C 1
ATOM 1726 O O . ARG A 1 221 ? -33.135 0.435 0.498 1.00 49.41 221 ARG A O 1
ATOM 1733 N N . ARG A 1 222 ? -34.753 0.362 -1.066 1.00 48.59 222 ARG A N 1
ATOM 1734 C CA . ARG A 1 222 ? -35.374 -0.910 -0.665 1.00 48.59 222 ARG A CA 1
ATOM 1735 C C . ARG A 1 222 ? -34.604 -2.067 -1.307 1.00 48.59 222 ARG A C 1
ATOM 1737 O O . ARG A 1 222 ? -34.368 -2.049 -2.511 1.00 48.59 222 ARG A O 1
ATOM 1744 N N . SER A 1 223 ? -34.240 -3.070 -0.515 1.00 61.38 223 SER A N 1
ATOM 1745 C CA . SER A 1 223 ? -33.697 -4.347 -0.986 1.00 61.38 223 SER A CA 1
ATOM 1746 C C . SER A 1 223 ? -34.822 -5.306 -1.422 1.00 61.38 223 SER A C 1
ATOM 1748 O O . SER A 1 223 ? -35.897 -5.291 -0.813 1.00 61.38 223 SER A O 1
ATOM 1750 N N . PRO A 1 224 ? -34.610 -6.171 -2.433 1.00 58.59 224 PRO A N 1
ATOM 1751 C CA . PRO A 1 224 ? -35.526 -7.262 -2.741 1.00 58.59 224 PRO A CA 1
ATOM 1752 C C . PRO A 1 224 ? -35.180 -8.502 -1.903 1.00 58.59 224 PRO A C 1
ATOM 1754 O O . PRO A 1 224 ? -34.043 -8.971 -1.902 1.00 58.59 224 PRO A O 1
ATOM 1757 N N . ARG A 1 225 ? -36.172 -9.050 -1.192 1.00 55.47 225 ARG A N 1
ATOM 1758 C CA . ARG A 1 225 ? -36.094 -10.383 -0.577 1.00 55.47 225 ARG A CA 1
ATOM 1759 C C . ARG A 1 225 ? -36.438 -11.437 -1.628 1.00 55.47 225 ARG A C 1
ATOM 1761 O O . ARG A 1 225 ? -37.531 -11.400 -2.188 1.00 55.47 225 ARG A O 1
ATOM 1768 N N . LEU A 1 226 ? -35.532 -12.386 -1.846 1.00 51.72 226 LEU A N 1
ATOM 1769 C CA . LEU A 1 226 ? -35.824 -13.646 -2.526 1.00 51.72 226 LEU A CA 1
ATOM 1770 C C . LEU A 1 226 ? -36.614 -14.542 -1.559 1.00 51.72 226 LEU A C 1
ATOM 1772 O O . LEU A 1 226 ? -36.202 -14.730 -0.415 1.00 51.72 226 LEU A O 1
ATOM 1776 N N . LYS A 1 227 ? -37.769 -15.044 -2.006 1.00 50.44 227 LYS A N 1
ATOM 1777 C CA . LYS A 1 227 ? -38.502 -16.127 -1.338 1.00 50.44 227 LYS A CA 1
ATOM 1778 C C . LYS A 1 227 ? -37.872 -17.459 -1.750 1.00 50.44 227 LYS A C 1
ATOM 1780 O O . LYS A 1 227 ? -37.691 -17.684 -2.945 1.00 50.44 227 LYS A O 1
ATOM 1785 N N . VAL A 1 228 ? -37.595 -18.306 -0.763 1.00 47.47 228 VAL A N 1
ATOM 1786 C CA . VAL A 1 228 ? -37.576 -19.770 -0.890 1.00 47.47 228 VAL A CA 1
ATOM 1787 C C . VAL A 1 228 ? -38.840 -20.270 -0.209 1.00 47.47 228 VAL A C 1
ATOM 1789 O O . VAL A 1 228 ? -39.178 -19.681 0.847 1.00 47.47 228 VAL A O 1
#

Foldseek 3Di:
DVVVVVVVVVVVVVVVVVVVVVVVVVVVVVVVVVVVVVVVVVVVVVVVPPVVVVVVVVVVVQVVCCVVQVWHWDDDQFIKIWHACLDPVHRRDIWIWTWHQDPLAIDTPDTVQAFPPVVVLSVVCSVPVCVVVSSVVSSVRSSVCNVVVDGPPPPPPPPPDPDDDDDDDDDDDDDDDDDDDDDDDDDDDDDDDDDDDDDDDDDDDDDDDDDDDDDDDDDDDDDDDDDD

Sequence (228 aa):
MALLDAIASAKARVEGLKASIEQQQTKKQEFAEFLAQQSLALAASEGRTNERIEHDETQEAISWYNRVLGFHVEGGHGVKFTFKNINMNNPNEEYSFTIRHENNTYTLLSCEPSLENTEDLIHELNKTNGLFKFARVMRKKFQEAVIQGGFVQTTVEHEESMLMSASAPVLSMSSARSDTTAEGINDHVEPVKVNSNINKQHIQRRVNSGILSPGSASSIRRSPRLKV

Mean predicted aligned error: 19.89 Å

Solvent-accessible surface area (backbone atoms only — not comparable to full-atom values): 14826 Å² total; per-residue (Å²): 111,72,68,61,54,51,52,52,52,53,50,52,49,51,55,52,52,50,54,50,51,53,54,51,50,52,52,53,48,54,52,51,51,52,53,52,53,51,52,49,53,50,51,61,58,64,68,66,47,73,55,58,61,55,49,48,56,51,49,49,51,51,52,48,48,28,65,76,64,28,38,50,76,46,82,70,100,33,45,33,42,38,35,29,65,61,42,86,92,45,43,83,48,73,39,36,38,24,39,32,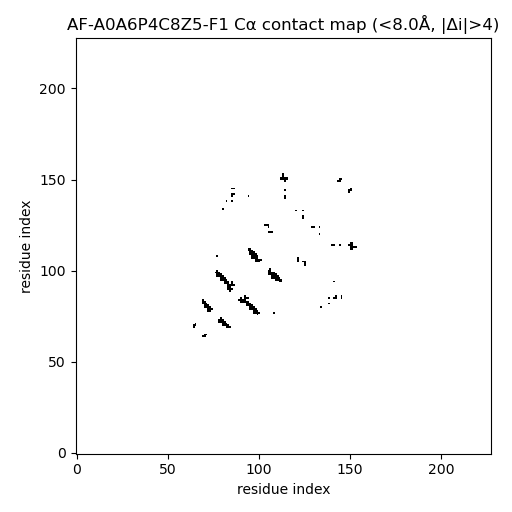78,54,97,93,34,61,43,82,76,47,52,42,73,38,63,83,72,51,65,61,53,42,54,49,33,58,74,65,70,39,61,72,60,49,55,53,50,53,53,49,49,55,40,50,25,65,75,68,67,57,55,61,78,80,72,84,71,77,86,73,79,82,77,84,81,84,83,88,85,89,86,86,90,84,82,90,82,90,84,87,86,90,82,84,88,85,85,87,83,84,86,88,86,84,90,85,89,80,89,80,85,81,83,86,80,88,81,87,80,84,92,79,85,90,82,92,80,90,78,88,81,82,82,86,81,84,85,131

pLDDT: mean 73.11, std 26.71, range [26.12, 97.69]

Secondary structure (DSSP, 8-state):
-HHHHHHHHHHHHHHHHHHHHHHHHHHHHHHHHHHHHHHHHHHHHHT-TTHHHHHHHHHHHHHHHHHHHTEEEEESSSEEEEE-SSSSS-TT--EEEEEEEETTEEEEEEEES--TTHHHHHHHHHHH--HHHHHHHHHHHHHHHHHHT----------------------------------------PPPP----------------------------PPPPPP-

InterPro domains:
  IPR013255 Chromosome segregation protein Spc25, C-terminal [PF08234] (75-143)
  IPR045143 Kinetochore protein Spc25 [PTHR14281] (2-188)